Protein AF-A0A6A4Z2H5-F1 (afdb_monomer_lite)

Foldseek 3Di:
DLVVLLVVLVPDDLVCLVPPVVLVVLVVVLVCLLPDDDLQLVVLLSSLSNLLSCLSSCLVVVVCVVSSLVSLLVLLLRAHPPDAPVVVRDGDPSSVSSNVSSLVSLLSSCLVCLVSCLVCLVVLVVSLVVCPVRHDLVSNLSSLLSSQSNLLPPPDPVSSVVSLCVVLVVLVVLVVVCVVQVVDPVSVVVCVVVVVVSNVVSVVSSVSNVVSNVVNRDDDD

Secondary structure (DSSP, 8-state):
-HHHHHHHHHHS-GGGGG-HHHHHHHHHHHHHHHH-----HHHHHHHHHHHHHTHHHHTT-GGGHHHHHHHHHHHHT---TT--TTTTPPPPHHHHHHHHHHHHHHHHHHHH-HHHHGGGHHHHHHHHHHHGGGS-HHHHHHHHHHHHHHHTT-SSHHHHHHHHHHHHHHHHHHHHHHHHHHT-HHHHHHHHHTT-HHHHHHHHHHHHHHHHHHHH-----

pLDDT: mean 92.45, std 6.84, range [45.53, 98.38]

Structure (mmCIF, N/CA/C/O backbone):
data_AF-A0A6A4Z2H5-F1
#
_entry.id   AF-A0A6A4Z2H5-F1
#
loop_
_atom_site.group_PDB
_atom_site.id
_atom_site.type_symbol
_atom_site.label_atom_id
_atom_site.label_alt_id
_atom_site.label_comp_id
_atom_site.label_asym_id
_atom_site.label_entity_id
_atom_site.label_seq_id
_atom_site.pdbx_PDB_ins_code
_atom_site.Cartn_x
_atom_site.Cartn_y
_atom_site.Cartn_z
_atom_site.occupancy
_atom_site.B_iso_or_equiv
_atom_site.auth_seq_id
_atom_site.auth_comp_id
_atom_site.auth_asym_id
_atom_site.auth_atom_id
_atom_site.pdbx_PDB_model_num
ATOM 1 N N . MET A 1 1 ? -5.806 2.897 -22.624 1.00 63.47 1 MET A N 1
ATOM 2 C CA . MET A 1 1 ? -4.343 3.084 -22.492 1.00 63.47 1 MET A CA 1
ATOM 3 C C . MET A 1 1 ? -3.795 2.420 -21.236 1.00 63.47 1 MET A C 1
ATOM 5 O O . MET A 1 1 ? -3.115 1.424 -21.403 1.00 63.47 1 MET A O 1
ATOM 9 N N . ALA A 1 2 ? -4.133 2.853 -20.011 1.00 77.50 2 ALA A N 1
ATOM 10 C CA . ALA A 1 2 ? -3.616 2.214 -18.782 1.00 77.50 2 ALA A CA 1
ATOM 11 C C . ALA A 1 2 ? -3.876 0.692 -18.706 1.00 77.50 2 ALA A C 1
ATOM 13 O O . ALA A 1 2 ? -2.982 -0.066 -18.363 1.00 77.50 2 ALA A O 1
ATOM 14 N N . SER A 1 3 ? -5.065 0.235 -19.113 1.00 83.25 3 SER A N 1
ATOM 15 C CA . SER A 1 3 ? -5.413 -1.193 -19.188 1.00 83.25 3 SER A CA 1
ATOM 16 C C . SER A 1 3 ? -4.587 -1.987 -20.205 1.00 83.25 3 SER A C 1
ATOM 18 O O . SER A 1 3 ? -4.256 -3.141 -19.959 1.00 83.25 3 SER A O 1
ATOM 20 N N . LEU A 1 4 ? -4.241 -1.372 -21.341 1.00 87.50 4 LEU A N 1
ATOM 21 C CA . LEU A 1 4 ? -3.402 -2.000 -22.359 1.00 87.50 4 LEU A CA 1
ATOM 22 C C . LEU A 1 4 ? -1.964 -2.135 -21.855 1.00 87.50 4 LEU A C 1
ATOM 24 O O . LEU A 1 4 ? -1.385 -3.204 -21.980 1.00 87.50 4 LEU A O 1
ATOM 28 N N . VAL A 1 5 ? -1.416 -1.076 -21.248 1.00 86.62 5 VAL A N 1
ATOM 29 C CA . VAL A 1 5 ? -0.079 -1.112 -20.632 1.00 86.62 5 VAL A CA 1
ATOM 30 C C . VAL A 1 5 ? -0.026 -2.182 -19.546 1.00 86.62 5 VAL A C 1
ATOM 32 O O . VAL A 1 5 ? 0.888 -2.997 -19.553 1.00 86.62 5 VAL A O 1
ATOM 35 N N . ASP A 1 6 ? -1.038 -2.238 -18.677 1.00 86.75 6 ASP A N 1
ATOM 36 C CA . ASP A 1 6 ? -1.124 -3.253 -17.627 1.00 86.75 6 ASP A CA 1
ATOM 37 C C . ASP A 1 6 ? -1.125 -4.675 -18.193 1.00 86.75 6 ASP A C 1
ATOM 39 O O . ASP A 1 6 ? -0.345 -5.518 -17.755 1.00 86.75 6 ASP A O 1
ATOM 43 N N . CYS A 1 7 ? -1.944 -4.921 -19.218 1.00 88.44 7 CYS A N 1
ATOM 44 C CA . CYS A 1 7 ? -2.009 -6.212 -19.893 1.00 88.44 7 CYS A CA 1
ATOM 45 C C . CYS A 1 7 ? -0.672 -6.584 -20.542 1.00 88.44 7 CYS A C 1
ATOM 47 O O . CYS A 1 7 ? -0.177 -7.689 -20.322 1.00 88.44 7 CYS A O 1
ATOM 49 N N . LEU A 1 8 ? -0.067 -5.664 -21.296 1.00 88.81 8 LEU A N 1
ATOM 50 C CA . LEU A 1 8 ? 1.195 -5.910 -21.985 1.00 88.81 8 LEU A CA 1
ATOM 51 C C . LEU A 1 8 ? 2.310 -6.204 -20.985 1.00 88.81 8 LEU A C 1
ATOM 53 O O . LEU A 1 8 ? 2.914 -7.267 -21.065 1.00 88.81 8 LEU A O 1
ATOM 57 N N . VAL A 1 9 ? 2.541 -5.312 -20.017 1.00 89.00 9 VAL A N 1
ATOM 58 C CA . VAL A 1 9 ? 3.659 -5.425 -19.070 1.00 89.00 9 VAL A CA 1
ATOM 59 C C . VAL A 1 9 ? 3.520 -6.669 -18.196 1.00 89.00 9 VAL A C 1
ATOM 61 O O . VAL A 1 9 ? 4.492 -7.400 -18.027 1.00 89.00 9 VAL A O 1
ATOM 64 N N . LYS A 1 10 ? 2.322 -6.974 -17.685 1.00 85.56 10 LYS A N 1
ATOM 65 C CA . LYS A 1 10 ? 2.120 -8.172 -16.853 1.00 85.56 10 LYS A CA 1
ATOM 66 C C . LYS A 1 10 ? 2.264 -9.478 -17.629 1.00 85.56 10 LYS A C 1
ATOM 68 O O . LYS A 1 10 ? 2.626 -10.485 -17.024 1.00 85.56 10 LYS A O 1
ATOM 73 N N . SER A 1 11 ? 2.001 -9.459 -18.935 1.00 89.00 11 SER A N 1
ATOM 74 C CA . SER A 1 11 ? 2.134 -10.635 -19.803 1.00 89.00 11 SER A CA 1
ATOM 75 C C . SER A 1 11 ? 3.571 -10.884 -20.265 1.00 89.00 11 SER A C 1
ATOM 77 O O . SER A 1 11 ? 3.836 -11.930 -20.855 1.00 89.00 11 SER A O 1
ATOM 79 N N . LEU A 1 12 ? 4.505 -9.956 -20.017 1.00 89.94 12 LEU A N 1
ATOM 80 C CA . LEU A 1 12 ? 5.901 -10.142 -20.400 1.00 89.94 12 LEU A CA 1
ATOM 81 C C . LEU A 1 12 ? 6.548 -11.272 -19.576 1.00 89.94 12 LEU A C 1
ATOM 83 O O . LEU A 1 12 ? 6.505 -11.235 -18.339 1.00 89.94 12 LEU A O 1
ATOM 87 N N . PRO A 1 13 ? 7.187 -12.257 -20.235 1.00 90.31 13 PRO A N 1
ATOM 88 C CA . PRO A 1 13 ? 8.004 -13.254 -19.555 1.00 90.31 13 PRO A CA 1
ATOM 89 C C . PRO A 1 13 ? 9.213 -12.618 -18.858 1.00 90.31 13 PRO A C 1
ATOM 91 O O . PRO A 1 13 ? 9.789 -11.654 -19.362 1.00 90.31 13 PRO A O 1
ATOM 94 N N . GLU A 1 14 ? 9.661 -13.211 -17.747 1.00 88.38 14 GLU A N 1
ATOM 95 C CA . GLU A 1 14 ? 10.791 -12.690 -16.955 1.00 88.38 14 GLU A CA 1
ATOM 96 C C . GLU A 1 14 ? 12.072 -12.509 -17.782 1.00 88.38 14 GLU A C 1
ATOM 98 O O . GLU A 1 14 ? 12.761 -11.505 -17.633 1.00 88.38 14 GLU A O 1
ATOM 103 N N . VAL A 1 15 ? 12.350 -13.419 -18.723 1.00 90.00 15 VAL A N 1
ATOM 104 C CA . VAL A 1 1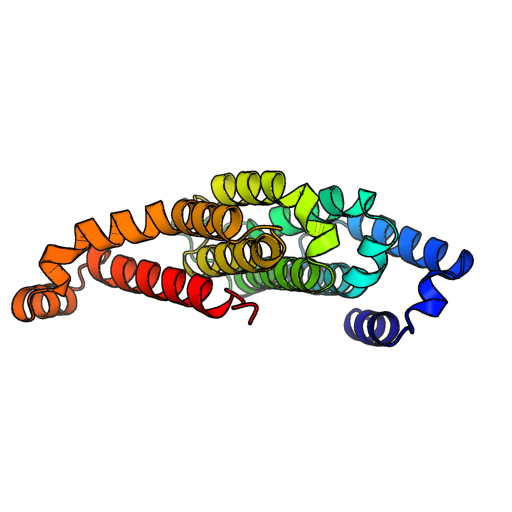5 ? 13.538 -13.346 -19.593 1.00 90.00 15 VAL A CA 1
ATOM 105 C C . VAL A 1 15 ? 13.585 -12.068 -20.435 1.00 90.00 15 VAL A C 1
ATOM 107 O O . VAL A 1 15 ? 14.661 -11.568 -20.754 1.00 90.00 15 VAL A O 1
ATOM 110 N N . VAL A 1 16 ? 12.428 -11.496 -20.785 1.00 90.00 16 VAL A N 1
ATOM 111 C CA . VAL A 1 16 ? 12.380 -10.314 -21.653 1.00 90.00 16 VAL A CA 1
ATOM 112 C C . VAL A 1 16 ? 12.888 -9.080 -20.908 1.00 90.00 16 VAL A C 1
ATOM 114 O O . VAL A 1 16 ? 13.498 -8.212 -21.532 1.00 90.00 16 VAL A O 1
ATOM 117 N N . TYR A 1 17 ? 12.748 -9.033 -19.578 1.00 88.88 17 TYR A N 1
ATOM 118 C CA . TYR A 1 17 ? 13.284 -7.949 -18.752 1.00 88.88 17 TYR A CA 1
ATOM 119 C C . TYR A 1 17 ? 14.815 -7.875 -18.762 1.00 88.88 17 TYR A C 1
ATOM 121 O O . TYR A 1 17 ? 15.361 -6.839 -18.401 1.00 88.88 17 TYR A O 1
ATOM 129 N N . GLU A 1 18 ? 15.519 -8.902 -19.240 1.00 89.31 18 GLU A N 1
ATOM 130 C CA . GLU A 1 18 ? 16.971 -8.841 -19.439 1.00 89.31 18 GLU A CA 1
ATOM 131 C C . GLU A 1 18 ? 17.355 -8.103 -20.734 1.00 89.31 18 GLU A C 1
ATOM 133 O O . GLU A 1 18 ? 18.485 -7.628 -20.877 1.00 89.31 18 GLU A O 1
ATOM 138 N N . THR A 1 19 ? 16.407 -7.899 -21.655 1.00 94.56 19 THR A N 1
ATOM 139 C CA . THR A 1 19 ? 16.641 -7.197 -22.926 1.00 94.56 19 THR A CA 1
ATOM 140 C C . THR A 1 19 ? 16.946 -5.714 -22.671 1.00 94.56 19 THR A C 1
ATOM 142 O O . THR A 1 19 ? 16.069 -4.991 -22.186 1.00 94.56 19 THR A O 1
ATOM 145 N N . PRO A 1 20 ? 18.143 -5.202 -23.032 1.00 93.75 20 PRO A N 1
ATOM 146 C CA . PRO A 1 20 ? 18.524 -3.815 -22.747 1.00 93.75 20 PRO A CA 1
ATOM 147 C C . PRO A 1 20 ? 17.578 -2.785 -23.372 1.00 93.75 20 PRO A C 1
ATOM 149 O O . PRO A 1 20 ? 17.202 -1.814 -22.722 1.00 93.75 20 PRO A O 1
ATOM 152 N N . ALA A 1 21 ? 17.129 -3.032 -24.608 1.00 94.44 21 ALA A N 1
ATOM 153 C CA . ALA A 1 21 ? 16.193 -2.149 -25.295 1.00 94.44 21 ALA A CA 1
ATOM 154 C C . ALA A 1 21 ? 14.848 -2.057 -24.559 1.00 94.44 21 ALA A C 1
ATOM 156 O O . ALA A 1 21 ? 14.334 -0.957 -24.375 1.00 94.44 21 ALA A O 1
ATOM 157 N N . LEU A 1 22 ? 14.281 -3.179 -24.096 1.00 92.56 22 LEU A N 1
ATOM 158 C CA . LEU A 1 22 ? 13.031 -3.144 -23.332 1.00 92.56 22 LEU A CA 1
ATOM 159 C C . LEU A 1 22 ? 13.218 -2.378 -22.019 1.00 92.56 22 LEU A C 1
ATOM 161 O O . LEU A 1 22 ? 12.413 -1.500 -21.717 1.00 92.56 22 LEU A O 1
ATOM 165 N N . ARG A 1 23 ? 14.286 -2.675 -21.265 1.00 92.25 23 ARG A N 1
ATOM 166 C CA . ARG A 1 23 ? 14.588 -1.975 -20.006 1.00 92.25 23 ARG A CA 1
ATOM 167 C C . ARG A 1 23 ? 14.682 -0.472 -20.207 1.00 92.25 23 ARG A C 1
ATOM 169 O O . ARG A 1 23 ? 14.074 0.272 -19.449 1.00 92.25 23 ARG A O 1
ATOM 176 N N . HIS A 1 24 ? 15.362 -0.037 -21.264 1.00 93.62 24 HIS A N 1
ATOM 177 C CA . HIS A 1 24 ? 15.463 1.376 -21.600 1.00 93.62 24 HIS A CA 1
ATOM 178 C C . HIS A 1 24 ? 14.085 2.021 -21.832 1.00 93.62 24 HIS A C 1
ATOM 180 O O . HIS A 1 24 ? 13.778 3.041 -21.220 1.00 93.62 24 HIS A O 1
ATOM 186 N N . HIS A 1 25 ? 13.215 1.408 -22.643 1.00 93.94 25 HIS A N 1
ATOM 187 C CA . HIS A 1 25 ? 11.876 1.952 -22.908 1.00 93.94 25 HIS A CA 1
ATOM 188 C C . HIS A 1 25 ? 10.961 1.937 -21.675 1.00 93.94 25 HIS A C 1
ATOM 190 O O . HIS A 1 25 ? 10.193 2.880 -21.468 1.00 93.94 25 HIS A O 1
ATOM 196 N N . LEU A 1 26 ? 11.036 0.892 -20.844 1.00 94.25 26 LEU A N 1
ATOM 197 C CA . LEU A 1 26 ? 10.301 0.834 -19.578 1.00 94.25 26 LEU A CA 1
ATOM 198 C C . LEU A 1 26 ? 10.800 1.909 -18.607 1.00 94.25 26 LEU A C 1
ATOM 200 O O . LEU A 1 26 ? 9.978 2.611 -18.025 1.00 94.25 26 LEU A O 1
ATOM 204 N N . GLY A 1 27 ? 12.116 2.104 -18.510 1.00 94.44 27 GLY A N 1
ATOM 205 C CA . GLY A 1 27 ? 12.727 3.182 -17.734 1.00 94.44 27 GLY A CA 1
ATOM 206 C C . GLY A 1 27 ? 12.233 4.557 -18.174 1.00 94.44 27 GLY A C 1
ATOM 207 O O . GLY A 1 27 ? 11.684 5.294 -17.362 1.00 94.44 27 GLY A O 1
ATOM 208 N N . LEU A 1 28 ? 12.303 4.864 -19.474 1.00 95.75 28 LEU A N 1
ATOM 209 C CA . LEU A 1 28 ? 11.755 6.111 -20.024 1.00 95.75 28 LEU A CA 1
ATOM 210 C C . LEU A 1 28 ? 10.261 6.277 -19.718 1.00 95.75 28 LEU A C 1
ATOM 212 O O . LEU A 1 28 ? 9.813 7.374 -19.394 1.00 95.75 28 LEU A O 1
ATOM 216 N N . SER A 1 29 ? 9.486 5.193 -19.787 1.00 94.88 29 SER A N 1
ATOM 217 C CA . SER A 1 29 ? 8.057 5.226 -19.457 1.00 94.88 29 SER A CA 1
ATOM 218 C C . SER A 1 29 ? 7.824 5.579 -17.986 1.00 94.88 29 SER A C 1
ATOM 220 O O . SER A 1 29 ? 6.938 6.378 -17.689 1.00 94.88 29 SER A O 1
ATOM 222 N N . VAL A 1 30 ? 8.622 5.025 -17.066 1.00 96.50 30 VAL A N 1
ATOM 223 C CA . VAL A 1 30 ? 8.567 5.378 -15.640 1.00 96.50 30 VAL A CA 1
ATOM 224 C C . VAL A 1 30 ? 8.945 6.841 -15.433 1.00 96.50 30 VAL A C 1
ATOM 226 O O . VAL A 1 30 ? 8.217 7.543 -14.739 1.00 96.50 30 VAL A O 1
ATOM 229 N N . GLU A 1 31 ? 10.016 7.324 -16.064 1.00 96.75 31 GLU A N 1
ATOM 230 C CA . GLU A 1 31 ? 10.431 8.729 -15.956 1.00 96.75 31 GLU A CA 1
ATOM 231 C C . GLU A 1 31 ? 9.337 9.688 -16.435 1.00 96.75 31 GLU A C 1
ATOM 233 O O . GLU A 1 31 ? 8.993 10.641 -15.736 1.00 96.75 31 GLU A O 1
ATOM 238 N N . LEU A 1 32 ? 8.721 9.396 -17.583 1.00 96.50 32 LEU A N 1
ATOM 239 C CA . LEU A 1 32 ? 7.602 10.179 -18.106 1.00 96.50 32 LEU A CA 1
ATOM 240 C C . LEU A 1 32 ? 6.391 10.148 -17.170 1.00 96.50 32 LEU A C 1
ATOM 242 O O . LEU A 1 32 ? 5.737 11.173 -16.987 1.00 96.50 32 LEU A O 1
ATOM 246 N N . LEU A 1 33 ? 6.089 8.996 -16.562 1.00 96.44 33 LEU A N 1
ATOM 247 C CA . LEU A 1 33 ? 5.021 8.899 -15.570 1.00 96.44 33 LEU A CA 1
ATOM 248 C C . LEU A 1 33 ? 5.352 9.740 -14.333 1.00 96.44 33 LEU A C 1
ATOM 250 O O . LEU A 1 33 ? 4.508 10.519 -13.903 1.00 96.44 33 LEU A O 1
ATOM 254 N N . LEU A 1 34 ? 6.557 9.625 -13.776 1.00 97.00 34 LEU A N 1
ATOM 255 C CA . LEU A 1 34 ? 6.966 10.376 -12.586 1.00 97.00 34 LEU A CA 1
ATOM 256 C C . LEU A 1 34 ? 6.987 11.893 -12.831 1.00 97.00 34 LEU A C 1
ATOM 258 O O . LEU A 1 34 ? 6.621 12.650 -11.935 1.00 97.00 34 LEU A O 1
ATOM 262 N N . ALA A 1 35 ? 7.343 12.330 -14.042 1.00 96.50 35 ALA A N 1
ATOM 263 C CA . ALA A 1 35 ? 7.313 13.734 -14.457 1.00 96.50 35 ALA A CA 1
ATOM 264 C C . ALA A 1 35 ? 5.906 14.245 -14.832 1.00 96.50 35 ALA A C 1
ATOM 266 O O . ALA A 1 35 ? 5.705 15.445 -15.030 1.00 96.50 35 ALA A O 1
ATOM 267 N N . TYR A 1 36 ? 4.915 13.359 -14.967 1.00 95.19 36 TYR A N 1
ATOM 268 C CA . TYR A 1 36 ? 3.567 13.744 -15.364 1.00 95.19 36 TYR A CA 1
ATOM 269 C C . TYR A 1 36 ? 2.805 14.390 -14.200 1.00 95.19 36 TYR A C 1
ATOM 271 O O . TYR A 1 36 ? 2.562 13.772 -13.160 1.00 95.19 36 TYR A O 1
ATOM 279 N N . HIS A 1 37 ? 2.340 15.624 -14.396 1.00 93.94 37 HIS A N 1
ATOM 280 C CA . HIS A 1 37 ? 1.545 16.360 -13.415 1.00 93.94 37 HIS A CA 1
ATOM 281 C C . HIS A 1 37 ? 0.161 16.699 -13.968 1.00 93.94 37 HIS A C 1
ATOM 283 O O . HIS A 1 37 ? 0.017 17.234 -15.063 1.00 93.94 37 HIS A O 1
ATOM 289 N N . THR A 1 38 ? -0.870 16.408 -13.181 1.00 95.75 38 THR A N 1
ATOM 290 C CA . THR A 1 38 ? -2.254 16.794 -13.461 1.00 95.75 38 THR A CA 1
ATOM 291 C C . THR A 1 38 ? -3.012 16.947 -12.149 1.00 95.75 38 THR A C 1
ATOM 293 O O . THR A 1 38 ? -2.620 16.375 -11.131 1.00 95.75 38 THR A O 1
ATOM 296 N N . ARG A 1 39 ? -4.092 17.726 -12.175 1.00 94.62 39 ARG A N 1
ATOM 297 C CA . ARG A 1 39 ? -5.057 17.830 -11.070 1.00 94.62 39 ARG A CA 1
ATOM 298 C C . ARG A 1 39 ? -6.355 17.075 -11.355 1.00 94.62 39 ARG A C 1
ATOM 300 O O . ARG A 1 39 ? -7.225 17.035 -10.497 1.00 94.62 39 ARG A O 1
ATOM 307 N N . ASP A 1 40 ? -6.489 16.493 -12.547 1.00 96.75 40 ASP A N 1
ATOM 308 C CA . ASP A 1 40 ? -7.664 15.710 -12.918 1.00 96.75 40 ASP A CA 1
ATOM 309 C C . ASP A 1 40 ? -7.664 14.371 -12.148 1.00 96.75 40 ASP A C 1
ATOM 311 O O . ASP A 1 40 ? -6.748 13.558 -12.338 1.00 96.75 40 ASP A O 1
ATOM 315 N N . PRO A 1 41 ? -8.677 14.104 -11.302 1.00 96.94 41 PRO A N 1
ATOM 316 C CA . PRO A 1 41 ? -8.711 12.905 -10.469 1.00 96.94 41 PRO A CA 1
ATOM 317 C C . PRO A 1 41 ? -8.805 11.608 -11.287 1.00 96.94 41 PRO A C 1
ATOM 319 O O . PRO A 1 41 ? -8.245 10.584 -10.898 1.00 96.94 41 PRO A O 1
ATOM 322 N N . TRP A 1 42 ? -9.448 11.614 -12.455 1.00 96.00 42 TRP A N 1
ATOM 323 C CA . TRP A 1 42 ? -9.548 10.425 -13.305 1.00 96.00 42 TRP A CA 1
ATOM 324 C C . TRP A 1 42 ? -8.213 10.081 -13.954 1.00 96.00 42 TRP A C 1
ATOM 326 O O . TRP A 1 42 ? -7.863 8.901 -14.090 1.00 96.00 42 TRP A O 1
ATOM 336 N N . LEU A 1 43 ? -7.451 11.101 -14.342 1.00 97.00 43 LEU A N 1
ATOM 337 C CA . LEU A 1 43 ? -6.100 10.912 -14.860 1.00 97.00 43 LEU A CA 1
ATOM 338 C C . LEU A 1 43 ? -5.141 10.472 -13.751 1.00 97.00 43 LEU A C 1
ATOM 340 O O . LEU A 1 43 ? -4.349 9.563 -13.991 1.00 97.00 43 LEU A O 1
ATOM 344 N N . LEU A 1 44 ? -5.266 11.009 -12.532 1.00 97.88 44 LEU A N 1
ATOM 345 C CA . LEU A 1 44 ? -4.498 10.545 -11.370 1.00 97.88 44 LEU A CA 1
ATOM 346 C C . LEU A 1 44 ? -4.817 9.090 -11.003 1.00 97.88 44 LEU A C 1
ATOM 348 O O . LEU A 1 44 ? -3.907 8.295 -10.773 1.00 97.88 44 LEU A O 1
ATOM 352 N N . PHE A 1 45 ? -6.089 8.694 -11.044 1.00 97.56 45 PHE A N 1
ATOM 353 C CA . PHE A 1 45 ? -6.487 7.303 -10.832 1.00 97.56 45 PHE A CA 1
ATOM 354 C C . PHE A 1 45 ? -5.819 6.359 -11.847 1.00 97.56 45 PHE A C 1
ATOM 356 O O . PHE A 1 45 ? -5.294 5.303 -11.483 1.00 97.56 45 PHE A O 1
ATOM 363 N N . ARG A 1 46 ? -5.810 6.739 -13.133 1.00 96.56 46 ARG A N 1
ATOM 364 C CA . ARG A 1 46 ? -5.135 5.976 -14.199 1.00 96.56 46 ARG A CA 1
ATOM 365 C C . ARG A 1 46 ? -3.617 5.993 -14.045 1.00 96.56 46 ARG A C 1
ATOM 367 O O . ARG A 1 46 ? -2.974 4.990 -14.331 1.00 96.56 46 ARG A O 1
ATOM 374 N N . HIS A 1 47 ? -3.056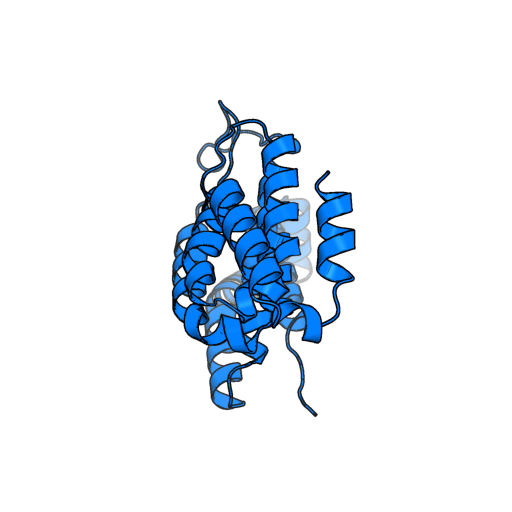 7.100 -13.581 1.00 96.75 47 HIS A N 1
ATOM 375 C CA . HIS A 1 47 ? -1.631 7.239 -13.315 1.00 96.75 47 HIS A CA 1
ATOM 376 C C . HIS A 1 47 ? -1.164 6.248 -12.235 1.00 96.75 47 HIS A C 1
ATOM 378 O O . HIS A 1 47 ? -0.191 5.531 -12.463 1.00 96.75 47 HIS A O 1
ATOM 384 N N . CYS A 1 48 ? -1.910 6.098 -11.134 1.00 97.81 48 CYS A N 1
ATOM 385 C CA . CYS A 1 48 ? -1.646 5.070 -10.119 1.00 97.81 48 CYS A CA 1
ATOM 386 C C . CYS A 1 48 ? -1.648 3.647 -10.707 1.00 97.81 48 CYS A C 1
ATOM 388 O O . CYS A 1 48 ? -0.758 2.852 -10.410 1.00 97.81 48 CYS A O 1
ATOM 390 N N . LEU A 1 49 ? -2.613 3.334 -11.586 1.00 96.69 49 LEU A N 1
ATOM 391 C CA . LEU A 1 49 ? -2.658 2.041 -12.282 1.00 96.69 49 LEU A CA 1
ATOM 392 C C . LEU A 1 49 ? -1.399 1.807 -13.125 1.00 96.69 49 LEU A C 1
ATOM 394 O O . LEU A 1 49 ? -0.792 0.743 -13.017 1.00 96.69 49 LEU A O 1
ATOM 398 N N . CYS A 1 50 ? -0.980 2.799 -13.913 1.00 96.31 50 CYS A N 1
ATOM 399 C CA . CYS A 1 50 ? 0.230 2.699 -14.728 1.00 96.31 50 CYS A CA 1
ATOM 400 C C . CYS A 1 50 ? 1.479 2.454 -13.870 1.00 96.31 50 CYS A C 1
ATOM 402 O O . CYS A 1 50 ? 2.250 1.550 -14.184 1.00 96.31 50 CYS A O 1
ATOM 404 N N . LEU A 1 51 ? 1.653 3.188 -12.764 1.00 97.00 51 LEU A N 1
ATOM 405 C CA . LEU A 1 51 ? 2.764 2.952 -11.835 1.00 97.00 51 LEU A CA 1
ATOM 406 C C . LEU A 1 51 ? 2.719 1.526 -11.267 1.00 97.00 51 LEU A C 1
ATOM 408 O O . LEU A 1 51 ? 3.708 0.803 -11.316 1.00 97.00 51 LEU A O 1
ATOM 412 N N . SER A 1 52 ? 1.551 1.060 -10.818 1.00 96.81 52 SER A N 1
ATOM 413 C CA . SER A 1 52 ? 1.422 -0.305 -10.286 1.00 96.81 52 SER A CA 1
ATOM 414 C C . SER A 1 52 ? 1.756 -1.398 -11.307 1.00 96.81 52 SER A C 1
ATOM 416 O O . SER A 1 52 ? 2.289 -2.442 -10.935 1.00 96.81 52 SER A O 1
ATOM 418 N N . SER A 1 53 ? 1.477 -1.160 -12.594 1.00 95.81 53 SER A N 1
ATOM 419 C CA . SER A 1 53 ? 1.700 -2.146 -13.657 1.00 95.81 53 SER A CA 1
ATOM 420 C C . SER A 1 53 ? 3.178 -2.430 -13.929 1.00 95.81 53 SER A C 1
ATOM 422 O O . SER A 1 53 ? 3.521 -3.499 -14.425 1.00 95.81 53 SER A O 1
ATOM 424 N N . LEU A 1 54 ? 4.057 -1.494 -13.563 1.00 95.56 54 LEU A N 1
ATOM 425 C CA . LEU A 1 54 ? 5.500 -1.555 -13.792 1.00 95.56 54 LEU A CA 1
ATOM 426 C C . LEU A 1 54 ? 6.260 -2.175 -12.607 1.00 95.56 54 LEU A C 1
ATOM 428 O O . LEU A 1 54 ? 7.486 -2.147 -12.588 1.00 95.56 54 LEU A O 1
ATOM 432 N N . SER A 1 55 ? 5.562 -2.786 -11.644 1.00 94.94 55 SER A N 1
ATOM 433 C CA . SER A 1 55 ? 6.158 -3.353 -10.425 1.00 94.94 55 SER A CA 1
ATOM 434 C C . SER A 1 55 ? 7.306 -4.334 -10.684 1.00 94.94 55 SER A C 1
ATOM 436 O O . SER A 1 55 ? 8.353 -4.240 -10.047 1.00 94.94 55 SER A O 1
ATOM 438 N N . LYS A 1 56 ? 7.161 -5.217 -11.679 1.00 93.31 56 LYS A N 1
ATOM 439 C CA . LYS A 1 56 ? 8.224 -6.145 -12.100 1.00 93.31 56 LYS A CA 1
ATOM 440 C C . LYS A 1 56 ? 9.482 -5.433 -12.596 1.00 93.31 56 LYS A C 1
ATOM 442 O O . LYS A 1 56 ? 10.590 -5.916 -12.389 1.00 93.31 56 LYS A O 1
ATOM 447 N N . TYR A 1 57 ? 9.323 -4.282 -13.249 1.00 94.69 57 TYR A N 1
ATOM 448 C CA . TYR A 1 57 ? 10.458 -3.492 -13.718 1.00 94.69 57 TYR A CA 1
ATOM 449 C C . TYR A 1 57 ? 11.213 -2.852 -12.546 1.00 94.69 57 TYR A C 1
ATOM 451 O O . TYR A 1 57 ? 12.439 -2.857 -12.552 1.00 94.69 57 TYR A O 1
ATOM 459 N N . TYR A 1 58 ? 10.515 -2.398 -11.500 1.00 95.88 58 TYR A N 1
ATOM 460 C CA . TYR A 1 58 ? 11.157 -1.841 -10.299 1.00 95.88 58 TYR A CA 1
ATOM 461 C C . TYR A 1 58 ? 12.069 -2.847 -9.588 1.00 95.88 58 TYR A C 1
ATOM 463 O O . TYR A 1 58 ? 13.050 -2.463 -8.967 1.00 95.88 58 TYR A O 1
ATOM 471 N N . MET A 1 59 ? 11.809 -4.150 -9.719 1.00 94.19 59 MET A N 1
ATOM 472 C CA . MET A 1 59 ? 12.714 -5.186 -9.206 1.00 94.19 59 MET A CA 1
ATOM 473 C C . MET A 1 59 ? 14.055 -5.222 -9.957 1.00 94.19 59 MET A C 1
ATOM 475 O O . MET A 1 59 ? 15.062 -5.633 -9.389 1.00 94.19 59 MET A O 1
ATOM 479 N N . ARG A 1 60 ? 14.082 -4.785 -11.223 1.00 93.38 60 ARG A N 1
ATOM 480 C CA . ARG A 1 60 ? 15.293 -4.707 -12.060 1.00 93.38 60 ARG A CA 1
ATOM 481 C C . ARG A 1 60 ? 16.055 -3.401 -11.870 1.00 93.38 60 ARG A C 1
ATOM 483 O O . ARG A 1 60 ? 17.255 -3.367 -12.120 1.00 93.38 60 ARG A O 1
ATOM 490 N N . ASP A 1 61 ? 15.366 -2.359 -11.420 1.00 93.88 61 ASP A N 1
ATOM 491 C CA . ASP A 1 61 ? 15.956 -1.080 -11.037 1.00 93.88 61 ASP A CA 1
ATOM 492 C C . ASP A 1 61 ? 15.378 -0.599 -9.691 1.00 93.88 61 ASP A C 1
ATOM 494 O O . ASP A 1 61 ? 14.470 0.242 -9.653 1.00 93.88 61 ASP A O 1
ATOM 498 N N . PRO A 1 62 ? 15.890 -1.133 -8.562 1.00 93.94 62 PRO A N 1
ATOM 499 C CA . PRO A 1 62 ? 15.379 -0.805 -7.231 1.00 93.94 62 PRO A CA 1
ATOM 500 C C . PRO A 1 62 ? 15.528 0.674 -6.859 1.00 93.94 62 PRO A C 1
ATOM 502 O O . PRO A 1 62 ? 14.818 1.166 -5.982 1.00 93.94 62 PRO A O 1
ATOM 505 N N . THR A 1 63 ? 16.403 1.420 -7.543 1.00 94.38 63 THR A N 1
ATOM 506 C CA . THR A 1 63 ? 16.614 2.854 -7.281 1.00 94.38 63 THR A CA 1
ATOM 507 C C . THR A 1 63 ? 15.350 3.690 -7.518 1.00 94.38 63 THR A C 1
ATOM 509 O O . THR A 1 63 ? 15.227 4.795 -6.986 1.00 94.38 63 THR A O 1
ATOM 512 N N . LEU A 1 64 ? 14.374 3.143 -8.250 1.00 96.06 64 LEU A N 1
ATOM 513 C CA . LEU A 1 64 ? 13.093 3.779 -8.537 1.00 96.06 64 LEU A CA 1
ATOM 514 C C . LEU A 1 64 ? 12.092 3.711 -7.378 1.00 96.06 64 LEU A C 1
ATOM 516 O O . LEU A 1 64 ? 11.209 4.571 -7.317 1.00 96.06 64 LEU A O 1
ATOM 520 N N . TYR A 1 65 ? 12.210 2.747 -6.453 1.00 97.12 65 TYR A N 1
ATOM 521 C CA . TYR A 1 65 ? 11.223 2.560 -5.378 1.00 97.12 65 TYR A CA 1
ATOM 522 C C . TYR A 1 65 ? 10.954 3.837 -4.571 1.00 97.12 65 TYR A C 1
ATOM 524 O O . TYR A 1 65 ? 9.784 4.206 -4.472 1.00 97.12 65 TYR A O 1
ATOM 532 N N . PRO A 1 66 ? 11.965 4.576 -4.066 1.00 97.38 66 PRO A N 1
ATOM 533 C CA . PRO A 1 66 ? 11.718 5.806 -3.315 1.00 97.38 66 PRO A CA 1
ATOM 534 C C . PRO A 1 66 ? 10.898 6.839 -4.095 1.00 97.38 66 PRO A C 1
ATOM 536 O O . PRO A 1 66 ? 9.962 7.412 -3.550 1.00 97.38 66 PRO A O 1
ATOM 539 N N . ARG A 1 67 ? 11.200 7.041 -5.384 1.00 97.62 67 ARG A N 1
ATOM 540 C CA . ARG A 1 67 ? 10.509 8.033 -6.229 1.00 97.62 67 ARG A CA 1
ATOM 541 C C . ARG A 1 67 ? 9.072 7.618 -6.535 1.00 97.62 67 ARG A C 1
ATOM 543 O O . ARG A 1 67 ? 8.172 8.454 -6.536 1.00 97.62 67 ARG A O 1
ATOM 550 N N . VAL A 1 68 ? 8.846 6.329 -6.785 1.00 98.06 68 VAL A N 1
ATOM 551 C CA . VAL A 1 68 ? 7.503 5.780 -7.024 1.00 98.06 68 VAL A CA 1
ATOM 552 C C . VAL A 1 68 ? 6.666 5.818 -5.745 1.00 98.06 68 VAL A C 1
ATOM 554 O O . VAL A 1 68 ? 5.491 6.182 -5.798 1.00 98.06 68 VAL A O 1
ATOM 557 N N . PHE A 1 69 ? 7.257 5.478 -4.599 1.00 98.12 69 PHE A N 1
ATOM 558 C CA . PHE A 1 69 ? 6.587 5.543 -3.305 1.00 98.12 69 PHE A CA 1
ATOM 559 C C . PHE A 1 69 ? 6.233 6.972 -2.931 1.00 98.12 69 PHE A C 1
ATOM 561 O O . PHE A 1 69 ? 5.068 7.216 -2.642 1.00 98.12 69 PHE A O 1
ATOM 568 N N . ASP A 1 70 ? 7.172 7.914 -3.018 1.00 97.44 70 ASP A N 1
ATOM 569 C CA . ASP A 1 70 ? 6.914 9.337 -2.771 1.00 97.44 70 ASP A CA 1
ATOM 570 C C . ASP A 1 70 ? 5.753 9.847 -3.635 1.00 97.44 70 ASP A C 1
ATOM 572 O O . ASP A 1 70 ? 4.779 10.425 -3.142 1.00 97.44 70 ASP A O 1
ATOM 576 N N . ARG A 1 71 ? 5.774 9.498 -4.928 1.00 97.81 71 ARG A N 1
ATOM 577 C CA . ARG A 1 71 ? 4.694 9.846 -5.847 1.00 97.81 71 ARG A CA 1
ATOM 578 C C . ARG A 1 71 ? 3.340 9.280 -5.416 1.00 97.81 71 ARG A C 1
ATOM 580 O O . ARG A 1 71 ? 2.342 9.996 -5.479 1.00 97.81 71 ARG A O 1
ATOM 587 N N . LEU A 1 72 ? 3.277 8.011 -5.017 1.00 98.25 72 LEU A N 1
ATOM 588 C CA . LEU A 1 72 ? 2.028 7.373 -4.599 1.00 98.25 72 LEU A CA 1
ATOM 589 C C . LEU A 1 72 ? 1.555 7.877 -3.231 1.00 98.25 72 LEU A C 1
ATOM 591 O O . LEU A 1 72 ? 0.367 8.155 -3.099 1.00 98.25 72 LEU A O 1
ATOM 595 N N . PHE A 1 73 ? 2.448 8.064 -2.255 1.00 97.81 73 PHE A N 1
ATOM 596 C CA . PHE A 1 73 ? 2.127 8.649 -0.948 1.00 97.81 73 PHE A CA 1
ATOM 597 C C . PHE A 1 73 ? 1.552 10.060 -1.088 1.00 97.81 73 PHE A C 1
ATOM 599 O O . PHE A 1 73 ? 0.526 10.358 -0.476 1.00 97.81 73 PHE A O 1
ATOM 606 N N . GLY A 1 74 ? 2.108 10.886 -1.979 1.00 96.38 74 GLY A N 1
ATOM 607 C CA . GLY A 1 74 ? 1.547 12.203 -2.294 1.00 96.38 74 GLY A CA 1
ATOM 608 C C . GLY A 1 74 ? 0.109 12.152 -2.832 1.00 96.38 74 GLY A C 1
ATOM 609 O O . GLY A 1 74 ? -0.664 13.084 -2.625 1.00 96.38 74 GLY A O 1
ATOM 610 N N . LEU A 1 75 ? -0.294 11.052 -3.477 1.00 97.38 75 LEU A N 1
ATOM 611 C CA . LEU A 1 75 ? -1.667 10.853 -3.958 1.00 97.38 75 LEU A CA 1
ATOM 612 C C . LEU A 1 75 ? -2.607 10.281 -2.894 1.00 97.38 75 LEU A C 1
ATOM 614 O O . LEU A 1 75 ? -3.823 10.381 -3.051 1.00 97.38 75 LEU A O 1
ATOM 618 N N . ILE A 1 76 ? -2.078 9.726 -1.802 1.00 96.62 76 ILE A N 1
ATOM 619 C CA . ILE A 1 76 ? -2.896 9.295 -0.663 1.00 96.62 76 ILE A CA 1
ATOM 620 C C . ILE A 1 76 ? -3.487 10.498 0.059 1.00 96.62 76 ILE A C 1
ATOM 622 O O . ILE A 1 76 ? -4.563 10.370 0.617 1.00 96.62 76 ILE A O 1
ATOM 626 N N . VAL A 1 77 ? -2.845 11.666 -0.001 1.00 94.69 77 VAL A N 1
ATOM 627 C CA . VAL A 1 77 ? -3.373 12.920 0.561 1.00 94.69 77 VAL A CA 1
ATOM 628 C C . VAL A 1 77 ? -4.093 13.790 -0.472 1.00 94.69 77 VAL A C 1
ATOM 630 O O . VAL A 1 77 ? -4.393 14.950 -0.201 1.00 94.69 77 VAL A O 1
ATOM 633 N N . PHE A 1 78 ? -4.388 13.250 -1.659 1.00 95.44 78 PHE A N 1
ATOM 634 C CA . PHE A 1 78 ? -5.061 14.003 -2.714 1.00 95.44 78 PHE A CA 1
ATOM 635 C C . PHE A 1 78 ? -6.435 14.509 -2.257 1.00 95.44 78 PHE A C 1
ATOM 637 O O . PHE A 1 78 ? -7.226 13.754 -1.692 1.00 95.44 78 PHE A O 1
ATOM 644 N N . CYS A 1 79 ? -6.704 15.775 -2.567 1.00 93.44 79 CYS A N 1
ATOM 645 C CA . CYS A 1 79 ? -7.967 16.468 -2.356 1.00 93.44 79 CYS A CA 1
ATOM 646 C C . CYS A 1 79 ? -8.218 17.385 -3.559 1.00 93.44 79 CYS A C 1
ATOM 648 O O . CYS A 1 79 ? -7.296 18.041 -4.059 1.00 93.44 79 CYS A O 1
ATOM 650 N N . GLU A 1 80 ? -9.461 17.453 -4.018 1.00 93.19 80 GLU A N 1
ATOM 651 C CA . GLU A 1 80 ? -9.881 18.436 -5.012 1.00 93.19 80 GLU A CA 1
ATOM 652 C C . GLU A 1 80 ? -9.986 19.843 -4.385 1.00 93.19 80 GLU A C 1
ATOM 654 O O . GLU A 1 80 ? -10.076 19.985 -3.161 1.00 93.19 80 GLU A O 1
ATOM 659 N N . PRO A 1 81 ? -9.976 20.921 -5.196 1.00 89.75 81 PRO A N 1
ATOM 660 C CA . PRO A 1 81 ? -10.117 22.281 -4.682 1.00 89.75 81 PRO A CA 1
ATOM 661 C C . PRO A 1 81 ? -11.377 22.450 -3.821 1.00 89.75 81 PRO A C 1
ATOM 663 O O . PRO A 1 81 ? -12.491 22.194 -4.280 1.00 89.75 81 PRO A O 1
ATOM 666 N N . GLY A 1 82 ? -11.188 22.921 -2.585 1.00 85.81 82 GLY A N 1
ATOM 667 C CA . GLY A 1 82 ? -12.264 23.127 -1.610 1.00 85.81 82 GLY A CA 1
ATOM 668 C C . GLY A 1 82 ? -12.505 21.954 -0.654 1.00 85.81 82 GLY A C 1
ATOM 669 O O . GLY A 1 82 ? -13.367 22.065 0.212 1.00 85.81 82 GLY A O 1
ATOM 670 N N . GLU A 1 83 ? -11.754 20.857 -0.767 1.00 89.69 83 GLU A N 1
ATOM 671 C CA . GLU A 1 83 ? -11.839 19.723 0.158 1.00 89.69 83 GLU A CA 1
ATOM 672 C C . GLU A 1 83 ? -10.768 19.790 1.251 1.00 89.69 83 GLU A C 1
ATOM 674 O O . GLU A 1 83 ? -9.630 20.198 1.014 1.00 89.69 83 GLU A O 1
ATOM 679 N N . SER A 1 84 ? -11.118 19.339 2.457 1.00 81.31 84 SER A N 1
ATOM 680 C CA . SER A 1 84 ? -10.168 19.146 3.551 1.00 81.31 84 SER A CA 1
ATOM 681 C C . SER A 1 84 ? -10.690 18.129 4.559 1.00 81.31 84 SER A C 1
ATOM 683 O O . SER A 1 84 ? -11.787 18.284 5.100 1.00 81.31 84 SER A O 1
ATOM 685 N N . ILE A 1 85 ? -9.858 17.129 4.858 1.00 78.19 85 ILE A N 1
ATOM 686 C CA . ILE A 1 85 ? -10.110 16.147 5.920 1.00 78.19 85 ILE A CA 1
ATOM 687 C C . ILE A 1 85 ? -10.024 16.823 7.294 1.00 78.19 85 ILE A C 1
ATOM 689 O O . ILE A 1 85 ? -10.889 16.613 8.139 1.00 78.19 85 ILE A O 1
ATOM 693 N N . ALA A 1 86 ? -9.036 17.702 7.494 1.00 71.12 86 ALA A N 1
ATOM 694 C CA . ALA A 1 86 ? -8.816 18.397 8.763 1.00 71.12 86 ALA A CA 1
ATOM 695 C C . ALA A 1 86 ? -9.965 19.347 9.147 1.00 71.12 86 ALA A C 1
ATOM 697 O O . ALA A 1 86 ? -10.168 19.628 10.325 1.00 71.12 86 ALA A O 1
ATOM 698 N N . HIS A 1 87 ? -10.725 19.838 8.163 1.00 63.53 87 HIS A N 1
ATOM 699 C CA . HIS A 1 87 ? -11.855 20.747 8.380 1.00 63.53 87 HIS A CA 1
ATOM 700 C C . HIS A 1 87 ? -13.221 20.058 8.249 1.00 63.53 87 HIS A C 1
ATOM 702 O O . HIS A 1 87 ? -14.236 20.743 8.139 1.00 63.53 87 HIS A O 1
ATOM 708 N N . GLY A 1 88 ? -13.260 18.718 8.227 1.00 66.75 88 GLY A N 1
ATOM 709 C CA . GLY A 1 88 ? -14.506 17.943 8.173 1.00 66.75 88 GLY A CA 1
ATOM 710 C C . GLY A 1 88 ? -15.339 18.175 6.908 1.00 66.75 88 GLY A C 1
ATOM 711 O O . GLY A 1 88 ? -16.541 17.914 6.907 1.00 66.75 88 GLY A O 1
ATOM 712 N N . SER A 1 89 ? -14.730 18.696 5.838 1.00 74.06 89 SER A N 1
ATOM 713 C CA . SER A 1 89 ? -15.439 18.956 4.586 1.00 74.06 89 SER A CA 1
ATOM 714 C C . SER A 1 89 ? -15.721 17.638 3.860 1.00 74.06 89 SER A C 1
ATOM 716 O O . SER A 1 89 ? -14.847 16.767 3.825 1.00 74.06 89 SER A O 1
ATOM 718 N N . PRO A 1 90 ? -16.915 17.465 3.264 1.00 78.12 90 PRO A N 1
ATOM 719 C CA . PRO A 1 90 ? -17.259 16.230 2.575 1.00 78.12 90 PRO A CA 1
ATOM 720 C C . PRO A 1 90 ? -16.332 16.026 1.375 1.00 78.12 90 PRO A C 1
ATOM 722 O O . PRO A 1 90 ? -16.270 16.859 0.472 1.00 78.12 90 PRO A O 1
ATOM 725 N N . MET A 1 91 ? -15.613 14.905 1.375 1.00 89.25 91 MET A N 1
ATOM 726 C CA . MET A 1 91 ? -14.731 14.529 0.277 1.00 89.25 91 MET A CA 1
ATOM 727 C C . MET A 1 91 ? -15.544 13.909 -0.858 1.00 89.25 91 MET A C 1
ATOM 729 O O . MET A 1 91 ? -16.386 13.032 -0.644 1.00 89.25 91 MET A O 1
ATOM 733 N N . ARG A 1 92 ? -15.280 14.343 -2.088 1.00 92.38 92 ARG A N 1
ATOM 734 C CA . ARG A 1 92 ? -15.913 13.803 -3.283 1.00 92.38 92 ARG A CA 1
ATOM 735 C C . ARG A 1 92 ? -15.505 12.341 -3.480 1.00 92.38 92 ARG A C 1
ATOM 737 O O . ARG A 1 92 ? -14.384 11.930 -3.143 1.00 92.38 92 ARG A O 1
ATOM 744 N N . PRO A 1 93 ? -16.383 11.537 -4.104 1.00 92.88 93 PRO A N 1
ATOM 745 C CA . PRO A 1 93 ? -16.056 10.159 -4.453 1.00 92.88 93 PRO A CA 1
ATOM 746 C C . PRO A 1 93 ? -14.805 10.042 -5.334 1.00 92.88 93 PRO A C 1
ATOM 748 O O . PRO A 1 93 ? -14.048 9.086 -5.212 1.00 92.88 93 PRO A O 1
ATOM 751 N N . THR A 1 94 ? -14.560 11.018 -6.207 1.00 95.56 94 THR A N 1
ATOM 752 C CA . THR A 1 94 ? -13.393 11.090 -7.097 1.00 95.56 94 THR A CA 1
ATOM 753 C C . THR A 1 94 ? -12.076 11.186 -6.329 1.00 95.56 94 THR A C 1
ATOM 755 O O . THR A 1 94 ? -11.190 10.367 -6.579 1.00 95.56 94 THR A O 1
ATOM 758 N N . SER A 1 95 ? -11.967 12.078 -5.341 1.00 95.56 95 SER A N 1
ATOM 759 C CA . SER A 1 95 ? -10.797 12.160 -4.454 1.00 95.56 95 SER A CA 1
ATOM 760 C C . SER A 1 95 ? -10.591 10.870 -3.669 1.00 95.56 95 SER A C 1
ATOM 762 O O . SER A 1 95 ? -9.505 10.290 -3.698 1.00 95.56 95 SER A O 1
ATOM 764 N N . THR A 1 96 ? -11.663 10.339 -3.074 1.00 94.62 96 THR A N 1
A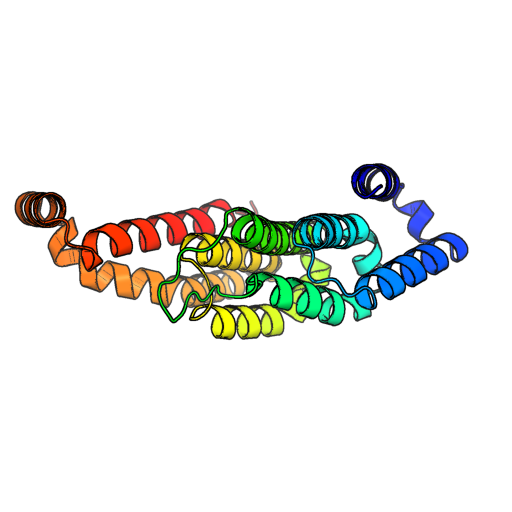TOM 765 C CA . THR A 1 96 ? -11.634 9.056 -2.349 1.00 94.62 96 THR A CA 1
ATOM 766 C C . THR A 1 96 ? -11.124 7.914 -3.235 1.00 94.62 96 THR A C 1
ATOM 768 O O . THR A 1 96 ? -10.300 7.098 -2.815 1.00 94.62 96 THR A O 1
ATOM 771 N N . ASN A 1 97 ? -11.562 7.868 -4.495 1.00 96.19 97 ASN A N 1
ATOM 772 C CA . ASN A 1 97 ? -11.143 6.851 -5.454 1.00 96.19 97 ASN A CA 1
ATOM 773 C C . ASN A 1 97 ? -9.655 6.954 -5.805 1.00 96.19 97 ASN A C 1
ATOM 775 O O . ASN A 1 97 ? -8.999 5.916 -5.915 1.00 96.19 97 ASN A O 1
ATOM 779 N N . VAL A 1 98 ? -9.114 8.166 -5.973 1.00 97.94 98 VAL A N 1
ATOM 780 C CA . VAL A 1 98 ? -7.678 8.381 -6.230 1.00 97.94 98 VAL A CA 1
ATOM 781 C C . VAL A 1 98 ? -6.847 7.889 -5.051 1.00 97.94 98 VAL A C 1
ATOM 783 O O . VAL A 1 98 ? -5.945 7.073 -5.249 1.00 97.94 98 VAL A O 1
ATOM 786 N N . ARG A 1 99 ? -7.196 8.313 -3.834 1.00 97.38 99 ARG A N 1
ATOM 787 C CA . ARG A 1 99 ? -6.473 7.968 -2.601 1.00 97.38 99 ARG A CA 1
ATOM 788 C C . ARG A 1 99 ? -6.473 6.460 -2.355 1.00 97.38 99 ARG A C 1
ATOM 790 O O . ARG A 1 99 ? -5.416 5.838 -2.220 1.00 97.38 99 ARG A O 1
ATOM 797 N N . ARG A 1 100 ? -7.649 5.824 -2.438 1.00 96.62 100 ARG A N 1
ATOM 798 C CA . ARG A 1 100 ? -7.790 4.362 -2.329 1.00 96.62 100 ARG A CA 1
ATOM 799 C C . ARG A 1 100 ? -7.018 3.628 -3.424 1.00 96.62 100 ARG A C 1
ATOM 801 O O . ARG A 1 100 ? -6.428 2.578 -3.167 1.00 96.62 100 ARG A O 1
ATOM 808 N N . ARG A 1 101 ? -7.014 4.150 -4.653 1.00 97.94 101 ARG A N 1
ATOM 809 C CA . ARG A 1 101 ? -6.248 3.561 -5.757 1.00 97.94 101 ARG A CA 1
ATOM 810 C C . ARG A 1 101 ? -4.742 3.696 -5.538 1.00 97.94 101 ARG A C 1
ATOM 812 O O . ARG A 1 101 ? -4.032 2.747 -5.869 1.00 97.94 101 ARG A O 1
ATOM 819 N N . ALA A 1 102 ? -4.253 4.805 -4.988 1.00 98.38 102 ALA A N 1
ATOM 820 C CA . ALA A 1 102 ? -2.843 4.974 -4.642 1.00 98.38 102 ALA A CA 1
ATOM 821 C C . ALA A 1 102 ? -2.401 3.927 -3.606 1.00 98.38 102 ALA A C 1
ATOM 823 O O . ALA A 1 102 ? -1.443 3.195 -3.854 1.00 98.38 102 ALA A O 1
ATOM 824 N N . LEU A 1 103 ? -3.180 3.744 -2.532 1.00 98.06 103 LEU A N 1
ATOM 825 C CA . LEU A 1 103 ? -2.960 2.687 -1.531 1.00 98.06 103 LEU A CA 1
ATOM 826 C C . LEU A 1 103 ? -2.969 1.283 -2.147 1.00 98.06 103 LEU A C 1
ATOM 828 O O . LEU A 1 103 ? -2.046 0.500 -1.940 1.00 98.06 103 LEU A O 1
ATOM 832 N N . ALA A 1 104 ? -3.974 0.966 -2.968 1.00 97.44 104 ALA A N 1
ATOM 833 C CA . ALA A 1 104 ? -4.041 -0.326 -3.651 1.00 97.44 104 ALA A CA 1
ATOM 834 C C . ALA A 1 104 ? -2.846 -0.556 -4.598 1.00 97.44 104 ALA A C 1
ATOM 836 O O . ALA A 1 104 ? -2.396 -1.692 -4.767 1.00 97.44 104 ALA A O 1
ATOM 837 N N . SER A 1 105 ? -2.328 0.511 -5.212 1.00 98.06 105 SER A N 1
ATOM 838 C CA . SER A 1 105 ? -1.154 0.464 -6.092 1.00 98.06 105 SER A CA 1
ATOM 839 C C . SER A 1 105 ? 0.120 0.193 -5.296 1.00 98.06 105 SER A C 1
ATOM 841 O O . SER A 1 105 ? 0.892 -0.674 -5.696 1.00 98.06 105 SER A O 1
ATOM 843 N N . LEU A 1 106 ? 0.295 0.843 -4.139 1.00 98.06 106 LEU A N 1
ATOM 844 C CA . LEU A 1 106 ? 1.394 0.556 -3.212 1.00 98.06 106 LEU A CA 1
ATOM 845 C C . LEU A 1 106 ? 1.373 -0.899 -2.740 1.00 98.06 106 LEU A C 1
ATOM 847 O O . LEU A 1 106 ? 2.386 -1.583 -2.860 1.00 98.06 106 LEU A O 1
ATOM 851 N N . ILE A 1 107 ? 0.217 -1.402 -2.289 1.00 97.00 107 ILE A N 1
ATOM 852 C CA . ILE A 1 107 ? 0.062 -2.810 -1.887 1.00 97.00 107 ILE A CA 1
ATOM 853 C C . ILE A 1 107 ? 0.433 -3.743 -3.046 1.00 97.00 107 ILE A C 1
ATOM 855 O O . ILE A 1 107 ? 1.149 -4.719 -2.842 1.00 97.00 107 ILE A O 1
ATOM 859 N N . SER A 1 108 ? -0.021 -3.438 -4.267 1.00 96.25 108 SER A N 1
ATOM 860 C CA . SER A 1 108 ? 0.274 -4.256 -5.453 1.00 96.25 108 SER A CA 1
ATOM 861 C C . SER A 1 108 ? 1.770 -4.291 -5.775 1.00 96.25 108 SER A C 1
ATOM 863 O O . SER A 1 108 ? 2.294 -5.351 -6.109 1.00 96.25 108 SER A O 1
ATOM 865 N N . ILE A 1 109 ? 2.466 -3.156 -5.651 1.00 97.31 109 ILE A N 1
ATOM 866 C CA . ILE A 1 109 ? 3.919 -3.070 -5.846 1.00 97.31 109 ILE A CA 1
ATOM 867 C C . ILE A 1 109 ? 4.651 -3.852 -4.748 1.00 97.31 109 ILE A C 1
ATOM 869 O O . ILE A 1 109 ? 5.504 -4.678 -5.063 1.00 97.31 109 ILE A O 1
ATOM 873 N N . CYS A 1 110 ? 4.274 -3.658 -3.480 1.00 97.00 110 CYS A N 1
ATOM 874 C CA . CYS A 1 110 ? 4.855 -4.372 -2.340 1.00 97.00 110 CYS A CA 1
ATOM 875 C C . CYS A 1 110 ? 4.680 -5.890 -2.465 1.00 97.00 110 CYS A C 1
ATOM 877 O O . CYS A 1 110 ? 5.606 -6.647 -2.198 1.00 97.00 110 CYS A O 1
ATOM 879 N N . HIS A 1 111 ? 3.512 -6.339 -2.923 1.00 94.50 111 HIS A N 1
ATOM 880 C CA . HIS A 1 111 ? 3.217 -7.756 -3.115 1.00 94.50 111 HIS A CA 1
ATOM 881 C C . HIS A 1 111 ? 3.960 -8.371 -4.312 1.00 94.50 111 HIS A C 1
ATOM 883 O O . HIS A 1 111 ? 4.220 -9.571 -4.318 1.00 94.50 111 HIS A O 1
ATOM 889 N N . ALA A 1 112 ? 4.283 -7.588 -5.346 1.00 94.12 112 ALA A N 1
ATOM 890 C CA . ALA A 1 112 ? 4.955 -8.106 -6.539 1.00 94.12 112 ALA A CA 1
ATOM 891 C C . ALA A 1 112 ? 6.398 -8.558 -6.262 1.00 94.12 112 ALA A C 1
ATOM 893 O O . ALA A 1 112 ? 6.869 -9.507 -6.884 1.00 94.12 112 ALA A O 1
ATOM 894 N N . GLY A 1 113 ? 7.084 -7.904 -5.322 1.00 92.56 113 GLY A N 1
ATOM 895 C CA . GLY A 1 113 ? 8.466 -8.220 -4.969 1.00 92.56 113 GLY A CA 1
ATOM 896 C C . GLY A 1 113 ? 8.794 -7.834 -3.529 1.00 92.56 113 GLY A C 1
ATOM 897 O O . GLY A 1 113 ? 9.626 -6.950 -3.334 1.00 92.56 113 GLY A O 1
ATOM 898 N N . PRO A 1 114 ? 8.194 -8.481 -2.513 1.00 93.81 114 PRO A N 1
ATOM 899 C CA . PRO A 1 114 ? 8.303 -8.034 -1.124 1.00 93.81 114 PRO A CA 1
ATOM 900 C C . PRO A 1 114 ? 9.749 -8.067 -0.603 1.00 93.81 114 PRO A C 1
ATOM 902 O O . PRO A 1 114 ? 10.169 -7.122 0.055 1.00 93.81 114 PRO A O 1
ATOM 905 N N . LEU A 1 115 ? 10.563 -9.047 -1.018 1.00 94.81 115 LEU A N 1
ATOM 906 C CA . LEU A 1 115 ? 12.009 -9.085 -0.739 1.00 94.81 115 LEU A CA 1
ATOM 907 C C . LEU A 1 115 ? 12.777 -7.876 -1.307 1.00 94.81 115 LEU A C 1
ATOM 909 O O . LEU A 1 115 ? 13.717 -7.399 -0.682 1.00 94.81 115 LEU A O 1
ATOM 913 N N . HIS A 1 116 ? 12.381 -7.369 -2.481 1.00 95.94 116 HIS A N 1
ATOM 914 C CA . HIS A 1 116 ? 13.021 -6.196 -3.095 1.00 95.94 116 HIS A CA 1
ATOM 915 C C . HIS A 1 116 ? 12.582 -4.894 -2.418 1.00 95.94 116 HIS A C 1
ATOM 917 O O . HIS A 1 116 ? 13.314 -3.909 -2.440 1.00 95.94 116 HIS A O 1
ATOM 923 N N . VAL A 1 117 ? 11.385 -4.889 -1.825 1.00 97.44 117 VAL A N 1
ATOM 924 C CA . VAL A 1 117 ? 10.824 -3.736 -1.113 1.00 97.44 117 VAL A CA 1
ATOM 925 C C . VAL A 1 117 ? 11.270 -3.694 0.351 1.00 97.44 117 VAL A C 1
ATOM 927 O O . VAL A 1 117 ? 11.343 -2.610 0.926 1.00 97.44 117 VAL A O 1
ATOM 930 N N . LEU A 1 118 ? 11.628 -4.836 0.944 1.00 97.19 118 LEU A N 1
ATOM 931 C CA . LEU A 1 118 ? 12.034 -4.959 2.346 1.00 97.19 118 LEU A CA 1
ATOM 932 C C . LEU A 1 118 ? 13.090 -3.928 2.802 1.00 97.19 118 LEU A C 1
ATOM 934 O O . LEU A 1 118 ? 12.888 -3.346 3.869 1.00 97.19 118 LEU A O 1
ATOM 938 N N . PRO A 1 119 ? 14.145 -3.599 2.025 1.00 97.50 119 PRO A N 1
ATOM 939 C CA . PRO A 1 119 ? 15.116 -2.570 2.417 1.00 97.50 119 PRO A CA 1
ATOM 940 C C . PRO A 1 119 ? 14.506 -1.176 2.640 1.00 97.50 119 PRO A C 1
ATOM 942 O O . PRO A 1 119 ? 15.085 -0.347 3.338 1.00 97.50 119 PRO A O 1
ATOM 945 N N . TYR A 1 120 ? 13.332 -0.910 2.064 1.00 97.62 120 TYR A N 1
ATOM 946 C CA . TYR A 1 120 ? 12.610 0.355 2.179 1.00 97.62 120 TYR A CA 1
ATOM 947 C C . TYR A 1 120 ? 11.543 0.337 3.282 1.00 97.62 120 TYR A C 1
ATOM 949 O O . TYR A 1 120 ? 10.894 1.360 3.501 1.00 97.62 120 TYR A O 1
ATOM 957 N N . LEU A 1 121 ? 11.368 -0.774 4.011 1.00 97.25 121 LEU A N 1
ATOM 958 C CA . LEU A 1 121 ? 10.386 -0.888 5.095 1.00 97.25 121 LEU A CA 1
ATOM 959 C C . LEU A 1 121 ? 10.493 0.249 6.135 1.00 97.25 121 LEU A C 1
ATOM 961 O O . LEU A 1 121 ? 9.451 0.818 6.460 1.00 97.25 121 LEU A O 1
ATOM 965 N N . PRO A 1 122 ? 11.689 0.677 6.599 1.00 96.69 122 PRO A N 1
ATOM 966 C CA . PRO A 1 122 ? 11.788 1.807 7.527 1.00 96.69 122 PRO A CA 1
ATOM 967 C C . PRO A 1 122 ? 11.205 3.107 6.958 1.00 96.69 122 PRO A C 1
ATOM 969 O O . PRO A 1 122 ? 10.466 3.807 7.647 1.00 96.69 122 PRO A O 1
ATOM 972 N N . MET A 1 123 ? 11.472 3.399 5.680 1.00 96.62 123 MET A N 1
ATOM 973 C CA . MET A 1 123 ? 10.915 4.568 4.990 1.00 96.62 123 MET A CA 1
ATOM 974 C C . MET A 1 123 ? 9.388 4.473 4.888 1.00 96.62 123 MET A C 1
ATOM 976 O O . MET A 1 123 ? 8.700 5.456 5.167 1.00 96.62 123 MET A O 1
ATOM 980 N N . LEU A 1 124 ? 8.855 3.296 4.534 1.00 97.38 124 LEU A N 1
ATOM 981 C CA . LEU A 1 124 ? 7.409 3.060 4.478 1.00 97.38 124 LEU A CA 1
ATOM 982 C C . LEU A 1 124 ? 6.756 3.305 5.844 1.00 97.38 124 LEU A C 1
ATOM 984 O O . LEU A 1 124 ? 5.735 3.987 5.912 1.00 97.38 124 LEU A O 1
ATOM 988 N N . CYS A 1 125 ? 7.361 2.817 6.930 1.00 96.56 125 CYS A N 1
ATOM 989 C CA . CYS A 1 125 ? 6.881 3.063 8.289 1.00 96.56 125 CYS A CA 1
ATOM 990 C C . CYS A 1 125 ? 6.859 4.558 8.625 1.00 96.56 125 CYS A C 1
ATOM 992 O O . CYS A 1 125 ? 5.844 5.056 9.108 1.00 96.56 125 CYS A O 1
ATOM 994 N N . THR A 1 126 ? 7.939 5.291 8.336 1.00 96.00 126 THR A N 1
ATOM 995 C CA . THR A 1 126 ? 8.002 6.741 8.576 1.00 96.00 126 THR A CA 1
ATOM 996 C C . THR A 1 126 ? 6.905 7.492 7.821 1.00 96.00 126 THR A C 1
ATOM 998 O O . THR A 1 126 ? 6.229 8.336 8.409 1.00 96.00 126 THR A O 1
ATOM 1001 N N . GLN A 1 127 ? 6.689 7.164 6.544 1.00 95.75 127 GLN A N 1
ATOM 1002 C CA . GLN A 1 127 ? 5.639 7.780 5.727 1.00 95.75 127 GLN A CA 1
ATOM 1003 C C . GLN A 1 127 ? 4.241 7.478 6.281 1.00 95.75 127 GLN A C 1
ATOM 1005 O O . GLN A 1 127 ? 3.442 8.394 6.463 1.00 95.75 127 GLN A O 1
ATOM 1010 N N . VAL A 1 128 ? 3.954 6.217 6.621 1.00 95.00 128 VAL A N 1
ATOM 1011 C CA . VAL A 1 128 ? 2.656 5.814 7.189 1.00 95.00 128 VAL A CA 1
ATOM 1012 C C . VAL A 1 128 ? 2.373 6.532 8.511 1.00 95.00 128 VAL A C 1
ATOM 1014 O O . VAL A 1 128 ? 1.288 7.089 8.677 1.00 95.00 128 VAL A O 1
ATOM 1017 N N . ILE A 1 129 ? 3.353 6.600 9.418 1.00 93.06 129 ILE A N 1
ATOM 1018 C CA . ILE A 1 129 ? 3.208 7.308 10.700 1.00 93.06 129 ILE A CA 1
ATOM 1019 C C . ILE A 1 129 ? 2.876 8.789 10.473 1.00 93.06 129 ILE A C 1
ATOM 1021 O O . ILE A 1 129 ? 1.969 9.318 11.116 1.00 93.06 129 ILE A O 1
ATOM 1025 N N . GLY A 1 130 ? 3.564 9.448 9.536 1.00 92.62 130 GLY A N 1
ATOM 1026 C CA . GLY A 1 130 ? 3.312 10.853 9.202 1.00 92.62 130 GLY A CA 1
ATOM 1027 C C . GLY A 1 130 ? 1.953 11.109 8.540 1.00 92.62 130 GLY A C 1
ATOM 1028 O O . GLY A 1 130 ? 1.434 12.227 8.605 1.00 92.62 130 GLY A O 1
ATOM 1029 N N . LEU A 1 131 ? 1.357 10.086 7.923 1.00 93.38 131 LEU A N 1
ATOM 1030 C CA . LEU A 1 131 ? 0.094 10.199 7.199 1.00 93.38 131 LEU A CA 1
ATOM 1031 C C . LEU A 1 131 ? -1.142 9.869 8.031 1.00 93.38 131 LEU A C 1
ATOM 1033 O O . LEU A 1 131 ? -2.219 10.327 7.656 1.00 93.38 131 LEU A O 1
ATOM 1037 N N . PHE A 1 132 ? -1.031 9.152 9.154 1.00 89.81 132 PHE A N 1
ATOM 1038 C CA . PHE A 1 132 ? -2.197 8.815 9.986 1.00 89.81 132 PHE A CA 1
ATOM 1039 C C . PHE A 1 132 ? -3.115 10.006 10.335 1.00 89.81 132 PHE A C 1
ATOM 1041 O O . PHE A 1 132 ? -4.330 9.820 10.294 1.00 89.81 132 PHE A O 1
ATOM 1048 N N . PRO A 1 133 ? -2.613 11.229 10.606 1.00 88.00 133 PRO A N 1
ATOM 1049 C CA . PRO A 1 133 ? -3.474 12.390 10.861 1.00 88.00 133 PRO A CA 1
ATOM 1050 C C . PRO A 1 133 ? -4.223 12.928 9.627 1.00 88.00 133 PRO A C 1
ATOM 1052 O O . PRO A 1 133 ? -5.085 13.791 9.763 1.00 88.00 133 PRO A O 1
ATOM 1055 N N . GLN A 1 134 ? -3.865 12.481 8.421 1.00 89.44 134 GLN A N 1
ATOM 1056 C CA . GLN A 1 134 ? -4.296 13.049 7.135 1.00 89.44 134 GLN A CA 1
ATOM 1057 C C . GLN A 1 134 ? -5.104 12.060 6.281 1.00 89.44 134 GLN A C 1
ATOM 1059 O O . GLN A 1 134 ? -5.395 12.330 5.109 1.00 89.44 134 GLN A O 1
ATOM 1064 N N . VAL A 1 135 ? -5.445 10.899 6.839 1.00 91.38 135 VAL A N 1
ATOM 1065 C CA . VAL A 1 135 ? -6.128 9.818 6.125 1.00 91.38 135 VAL A CA 1
ATOM 1066 C C . VAL A 1 135 ? -7.402 9.388 6.821 1.00 91.38 135 VAL A C 1
ATOM 1068 O O . VAL A 1 135 ? -7.576 9.564 8.024 1.00 91.38 135 VAL A O 1
ATOM 1071 N N . LEU A 1 136 ? -8.310 8.819 6.037 1.00 90.19 136 LEU A N 1
ATOM 1072 C CA . LEU A 1 136 ? -9.517 8.197 6.555 1.00 90.19 136 LEU A CA 1
ATOM 1073 C C . LEU A 1 136 ? -9.170 6.898 7.290 1.00 90.19 136 LEU A C 1
ATOM 1075 O O . LEU A 1 136 ? -8.209 6.212 6.944 1.00 90.19 136 LEU A O 1
ATOM 1079 N N . ASP A 1 137 ? -10.013 6.478 8.233 1.00 88.56 137 ASP A N 1
ATOM 1080 C CA . ASP A 1 137 ? -9.792 5.220 8.961 1.00 88.56 137 ASP A CA 1
ATOM 1081 C C . ASP A 1 137 ? -9.673 4.013 8.016 1.00 88.56 137 ASP A C 1
ATOM 1083 O O . ASP A 1 137 ? -8.777 3.184 8.162 1.00 88.56 137 ASP A O 1
ATOM 1087 N N . SER A 1 138 ? -10.516 3.957 6.977 1.00 89.56 138 SER A N 1
ATOM 1088 C CA . SER A 1 138 ? -10.460 2.897 5.957 1.00 89.56 138 SER A CA 1
ATOM 1089 C C . SER A 1 138 ? -9.172 2.910 5.121 1.00 89.56 138 SER A C 1
ATOM 1091 O O . SER A 1 138 ? -8.751 1.869 4.620 1.00 89.56 138 SER A O 1
ATOM 1093 N N . GLU A 1 139 ? -8.529 4.068 4.984 1.00 94.56 139 GLU A N 1
ATOM 1094 C CA . GLU A 1 139 ? -7.236 4.221 4.315 1.00 94.56 139 GLU A CA 1
ATOM 1095 C C . GLU A 1 139 ? -6.092 3.784 5.234 1.00 94.56 139 GLU A C 1
ATOM 1097 O O . GLU A 1 139 ? -5.174 3.100 4.780 1.00 94.56 139 GLU A O 1
ATOM 1102 N N . GLY A 1 140 ? -6.191 4.091 6.532 1.00 94.19 140 GLY A N 1
ATOM 1103 C CA . GLY A 1 140 ? -5.260 3.618 7.557 1.00 94.19 140 GLY A CA 1
ATOM 1104 C C . GLY A 1 140 ? -5.166 2.091 7.595 1.00 94.19 140 GLY A C 1
ATOM 1105 O O . GLY A 1 140 ? -4.063 1.547 7.624 1.00 94.19 140 GLY A O 1
ATOM 1106 N N . VAL A 1 141 ? -6.296 1.382 7.479 1.00 94.25 141 VAL A N 1
ATOM 1107 C CA . VAL A 1 141 ? -6.305 -0.092 7.379 1.00 94.25 141 VAL A CA 1
ATOM 1108 C C . VAL A 1 141 ? -5.463 -0.579 6.193 1.00 94.25 141 VAL A C 1
ATOM 1110 O O . VAL A 1 141 ? -4.668 -1.503 6.341 1.00 94.25 141 VAL A O 1
ATOM 1113 N N . LEU A 1 142 ? -5.574 0.062 5.024 1.00 95.50 142 LEU A N 1
ATOM 1114 C CA . LEU A 1 142 ? -4.790 -0.312 3.840 1.00 95.50 142 LEU A CA 1
ATOM 1115 C C . LEU A 1 142 ? -3.289 -0.024 4.009 1.00 95.50 142 LEU A C 1
ATOM 1117 O O . LEU A 1 142 ? -2.466 -0.760 3.464 1.00 95.50 142 LEU A O 1
ATOM 1121 N N . MET A 1 143 ? -2.920 1.008 4.772 1.00 96.12 143 MET A N 1
ATOM 1122 C CA . MET A 1 143 ? -1.518 1.259 5.125 1.00 96.12 143 MET A CA 1
ATOM 1123 C C . MET A 1 143 ? -0.953 0.143 6.000 1.00 96.12 143 MET A C 1
ATOM 1125 O O . MET A 1 143 ? 0.137 -0.353 5.718 1.00 96.12 143 MET A O 1
ATOM 1129 N N . TYR A 1 144 ? -1.705 -0.304 7.010 1.00 95.94 144 TYR A N 1
ATOM 1130 C CA . TYR A 1 144 ? -1.316 -1.465 7.810 1.00 95.94 144 TYR A CA 1
ATOM 1131 C C . TYR A 1 144 ? -1.198 -2.726 6.950 1.00 95.94 144 TYR A C 1
ATOM 1133 O O . TYR A 1 144 ? -0.194 -3.429 7.047 1.00 95.94 144 TYR A O 1
ATOM 1141 N N . GLU A 1 145 ? -2.160 -2.985 6.056 1.00 95.50 145 GLU A N 1
ATOM 1142 C CA . GLU A 1 145 ? -2.080 -4.119 5.126 1.00 95.50 145 GLU A CA 1
ATOM 1143 C C . GLU A 1 145 ? -0.793 -4.084 4.286 1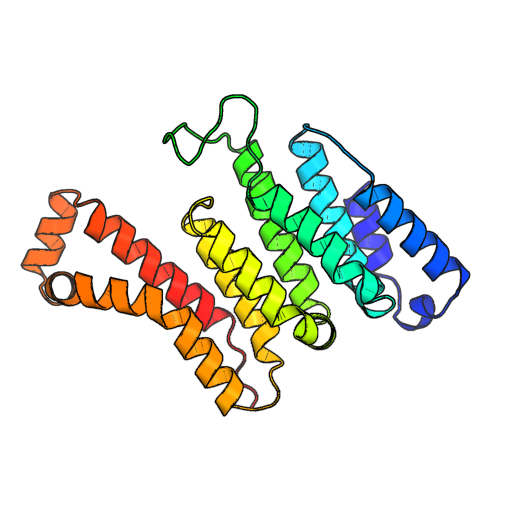.00 95.50 145 GLU A C 1
ATOM 1145 O O . GLU A 1 145 ? -0.130 -5.109 4.135 1.00 95.50 145 GLU A O 1
ATOM 1150 N N . MET A 1 146 ? -0.424 -2.915 3.751 1.00 96.81 146 MET A N 1
ATOM 1151 C CA . MET A 1 146 ? 0.805 -2.730 2.974 1.00 96.81 146 MET A CA 1
ATOM 1152 C C . MET A 1 146 ? 2.056 -3.048 3.800 1.00 96.81 146 MET A C 1
ATOM 1154 O O . MET A 1 146 ? 2.928 -3.774 3.324 1.00 96.81 146 MET A O 1
ATOM 1158 N N . LEU A 1 147 ? 2.143 -2.526 5.027 1.00 97.06 147 LEU A N 1
ATOM 1159 C CA . LEU A 1 147 ? 3.284 -2.764 5.912 1.00 97.06 147 LEU A CA 1
ATOM 1160 C C . LEU A 1 147 ? 3.443 -4.252 6.240 1.00 97.06 147 LEU A C 1
ATOM 1162 O O . LEU A 1 147 ? 4.553 -4.772 6.158 1.00 97.06 147 LEU A O 1
ATOM 1166 N N . VAL A 1 148 ? 2.337 -4.948 6.522 1.00 96.50 148 VAL A N 1
ATOM 1167 C CA . VAL A 1 148 ? 2.352 -6.392 6.809 1.00 96.50 148 VAL A CA 1
ATOM 1168 C C . VAL A 1 148 ? 2.794 -7.206 5.591 1.00 96.50 148 VAL A C 1
ATOM 1170 O O . VAL A 1 148 ? 3.571 -8.149 5.723 1.00 96.50 148 VAL A O 1
ATOM 1173 N N . VAL A 1 149 ? 2.354 -6.830 4.383 1.00 96.19 149 VAL A N 1
ATOM 1174 C CA . VAL A 1 149 ? 2.782 -7.501 3.140 1.00 96.19 149 VAL A CA 1
ATOM 1175 C C . VAL A 1 149 ? 4.305 -7.491 2.997 1.00 96.19 149 VAL A C 1
ATOM 1177 O O . VAL A 1 149 ? 4.879 -8.511 2.617 1.00 96.19 149 VAL A O 1
ATOM 1180 N N . VAL A 1 150 ? 4.957 -6.372 3.317 1.00 96.56 150 VAL A N 1
ATOM 1181 C CA . VAL A 1 150 ? 6.422 -6.260 3.261 1.00 96.56 150 VAL A CA 1
ATOM 1182 C C . VAL A 1 150 ? 7.073 -6.972 4.448 1.00 96.56 150 VAL A C 1
ATOM 1184 O O . VAL A 1 150 ? 8.036 -7.712 4.257 1.00 96.56 150 VAL A O 1
ATOM 1187 N N . SER A 1 151 ? 6.539 -6.812 5.663 1.00 96.50 151 SER A N 1
ATOM 1188 C CA . SER A 1 151 ? 7.130 -7.394 6.874 1.00 96.50 151 SER A CA 1
ATOM 1189 C C . SER A 1 151 ? 7.107 -8.921 6.885 1.00 96.50 151 SER A C 1
ATOM 1191 O O . SER A 1 151 ? 7.952 -9.527 7.532 1.00 96.50 151 SER A O 1
ATOM 1193 N N . ASN A 1 152 ? 6.205 -9.564 6.136 1.00 95.62 152 ASN A N 1
ATOM 1194 C CA . ASN A 1 152 ? 6.224 -11.019 5.940 1.00 95.62 152 ASN A CA 1
ATOM 1195 C C . ASN A 1 152 ? 7.572 -11.538 5.403 1.00 95.62 152 ASN A C 1
ATOM 1197 O O . ASN A 1 152 ? 7.886 -12.709 5.599 1.00 95.62 152 ASN A O 1
ATOM 1201 N N . SER A 1 153 ? 8.350 -10.683 4.728 1.00 95.44 153 SER A N 1
ATOM 1202 C CA . SER A 1 153 ? 9.684 -10.994 4.200 1.00 95.44 153 SER A CA 1
ATOM 1203 C C . SER A 1 153 ? 10.830 -10.780 5.195 1.00 95.44 153 SER A C 1
ATOM 1205 O O . SER A 1 153 ? 11.978 -11.027 4.828 1.00 95.44 153 SER A O 1
ATOM 1207 N N . LEU A 1 154 ? 10.561 -10.323 6.425 1.00 95.62 154 LEU A N 1
ATOM 1208 C CA . LEU A 1 154 ? 11.583 -10.273 7.475 1.00 95.62 154 LEU A CA 1
ATOM 1209 C C . LEU A 1 154 ? 12.120 -11.693 7.750 1.00 95.62 154 LEU A C 1
ATOM 1211 O O . LEU A 1 154 ? 11.333 -12.646 7.780 1.00 95.62 154 LEU A O 1
ATOM 1215 N N . PRO A 1 155 ? 13.444 -11.849 7.917 1.00 92.88 155 PRO A N 1
ATOM 1216 C CA . PRO A 1 155 ? 14.102 -13.151 7.897 1.00 92.88 155 PRO A CA 1
ATOM 1217 C C . PRO A 1 155 ? 13.736 -14.058 9.074 1.00 92.88 155 PRO A C 1
ATOM 1219 O O . PRO A 1 155 ? 13.703 -15.276 8.896 1.00 92.88 155 PRO A O 1
ATOM 1222 N N . THR A 1 156 ? 13.466 -13.508 10.260 1.00 94.44 156 THR A N 1
ATOM 1223 C CA . THR A 1 156 ? 13.210 -14.310 11.467 1.00 94.44 156 THR A CA 1
ATOM 1224 C C . THR A 1 156 ? 11.764 -14.200 11.944 1.00 94.44 156 THR A C 1
ATOM 1226 O O . THR A 1 156 ? 11.012 -13.295 11.570 1.00 94.44 156 THR A O 1
ATOM 1229 N N . PHE A 1 157 ? 11.321 -15.171 12.745 1.00 93.38 157 PHE A N 1
ATOM 1230 C CA . PHE A 1 157 ? 10.012 -15.083 13.390 1.00 93.38 157 PHE A CA 1
ATOM 1231 C C . PHE A 1 157 ? 9.994 -13.946 14.414 1.00 93.38 157 PHE A C 1
ATOM 1233 O O . PHE A 1 157 ? 9.038 -13.182 14.444 1.00 93.38 157 PHE A O 1
ATOM 1240 N N . GLU A 1 158 ? 11.073 -13.788 15.173 1.00 96.12 158 GLU A N 1
ATOM 1241 C CA . GLU A 1 158 ? 11.223 -12.794 16.231 1.00 96.12 158 GLU A CA 1
ATOM 1242 C C . GLU A 1 158 ? 11.132 -11.366 15.678 1.00 96.12 158 GLU A C 1
ATOM 1244 O O . GLU A 1 158 ? 10.454 -10.517 16.253 1.00 96.12 158 GLU A O 1
ATOM 1249 N N . GLU A 1 159 ? 11.749 -11.095 14.523 1.00 95.50 159 GLU A N 1
ATOM 1250 C CA . GLU A 1 159 ? 11.639 -9.791 13.860 1.00 95.50 159 GLU A CA 1
ATOM 1251 C C . GLU A 1 159 ? 10.223 -9.534 13.336 1.00 95.50 159 GLU A C 1
ATOM 1253 O O . GLU A 1 159 ? 9.706 -8.421 13.466 1.00 95.50 159 GLU A O 1
ATOM 1258 N N . ARG A 1 160 ? 9.569 -10.560 12.772 1.00 95.25 160 ARG A N 1
ATOM 1259 C CA . ARG A 1 160 ? 8.170 -10.466 12.328 1.00 95.25 160 ARG A CA 1
ATOM 1260 C C . ARG A 1 160 ? 7.242 -10.212 13.508 1.00 95.25 160 ARG A C 1
ATOM 1262 O O . ARG A 1 160 ? 6.407 -9.316 13.433 1.00 95.25 160 ARG A O 1
ATOM 1269 N N . GLU A 1 161 ? 7.401 -10.956 14.594 1.00 95.44 161 GLU A N 1
ATOM 1270 C CA . GLU A 1 161 ? 6.621 -10.802 15.817 1.00 95.44 161 GLU A CA 1
ATOM 1271 C C . GLU A 1 161 ? 6.803 -9.403 16.410 1.00 95.44 161 GLU A C 1
ATOM 1273 O O . GLU A 1 161 ? 5.808 -8.716 16.642 1.00 95.44 161 GLU A O 1
ATOM 1278 N N . ALA A 1 162 ? 8.045 -8.940 16.576 1.00 96.75 162 ALA A N 1
ATOM 1279 C CA . ALA A 1 162 ? 8.339 -7.604 17.089 1.00 96.75 162 ALA A CA 1
ATOM 1280 C C . ALA A 1 162 ? 7.712 -6.505 16.215 1.00 96.75 162 ALA A C 1
ATOM 1282 O O . ALA A 1 162 ? 7.131 -5.547 16.731 1.00 96.75 162 ALA A O 1
ATOM 1283 N N . PHE A 1 163 ? 7.760 -6.662 14.888 1.00 96.81 163 PHE A N 1
ATOM 1284 C CA . PHE A 1 163 ? 7.115 -5.729 13.968 1.00 96.81 163 PHE A CA 1
ATOM 1285 C C . PHE A 1 163 ? 5.589 -5.723 14.128 1.00 96.81 163 PHE A C 1
ATOM 1287 O O . PHE A 1 163 ? 4.982 -4.653 14.222 1.00 96.81 163 PHE A O 1
ATOM 1294 N N . ILE A 1 164 ? 4.957 -6.901 14.197 1.00 96.12 164 ILE A N 1
ATOM 1295 C CA . ILE A 1 164 ? 3.507 -7.015 14.404 1.00 96.12 164 ILE A CA 1
ATOM 1296 C C . ILE A 1 164 ? 3.101 -6.415 15.756 1.00 96.12 164 ILE A C 1
ATOM 1298 O O . ILE A 1 164 ? 2.127 -5.660 15.813 1.00 96.12 164 ILE A O 1
ATOM 1302 N N . GLN A 1 165 ? 3.858 -6.670 16.826 1.00 96.00 165 GLN A N 1
ATOM 1303 C CA . GLN A 1 165 ? 3.642 -6.053 18.139 1.00 96.00 165 GLN A CA 1
ATOM 1304 C C . GLN A 1 165 ? 3.705 -4.522 18.048 1.00 96.00 165 GLN A C 1
ATOM 1306 O O . GLN A 1 165 ? 2.824 -3.834 18.564 1.00 96.00 165 GLN A O 1
ATOM 1311 N N . GLN A 1 166 ? 4.689 -3.978 17.328 1.00 95.50 166 GLN A N 1
ATOM 1312 C CA . GLN A 1 166 ? 4.836 -2.534 17.162 1.00 95.50 166 GLN A CA 1
ATOM 1313 C C . GLN A 1 166 ? 3.634 -1.907 16.440 1.00 95.50 166 GLN A C 1
ATOM 1315 O O . GLN A 1 166 ? 3.079 -0.915 16.915 1.00 95.50 166 GLN A O 1
ATOM 1320 N N . ILE A 1 167 ? 3.207 -2.465 15.302 1.00 94.62 167 ILE A N 1
ATOM 1321 C CA . ILE A 1 167 ? 2.113 -1.873 14.512 1.00 94.62 167 ILE A CA 1
ATOM 1322 C C . ILE A 1 167 ? 0.733 -2.081 15.155 1.00 94.62 167 ILE A C 1
ATOM 1324 O O . ILE A 1 167 ? -0.175 -1.284 14.918 1.00 94.62 167 ILE A O 1
ATOM 1328 N N . THR A 1 168 ? 0.565 -3.121 15.980 1.00 94.75 168 THR A N 1
ATOM 1329 C CA . THR A 1 168 ? -0.695 -3.397 16.696 1.00 94.75 168 THR A CA 1
ATOM 1330 C C . THR A 1 168 ? -0.815 -2.645 18.018 1.00 94.75 168 THR A C 1
ATOM 1332 O O . THR A 1 168 ? -1.930 -2.510 18.521 1.00 94.75 168 THR A O 1
ATOM 1335 N N . ALA A 1 169 ? 0.277 -2.086 18.551 1.00 94.44 169 ALA A N 1
ATOM 1336 C CA . ALA A 1 169 ? 0.289 -1.405 19.844 1.00 94.44 169 ALA A CA 1
ATOM 1337 C C . ALA A 1 169 ? -0.773 -0.296 19.960 1.00 94.44 169 ALA A C 1
ATOM 1339 O O . ALA A 1 169 ? -1.539 -0.277 20.921 1.00 94.44 169 ALA A O 1
ATOM 1340 N N . ALA A 1 170 ? -0.870 0.601 18.972 1.00 91.81 170 ALA A N 1
ATOM 1341 C CA . ALA A 1 170 ? -1.838 1.701 19.014 1.00 91.81 170 ALA A CA 1
ATOM 1342 C C . ALA A 1 170 ? -3.308 1.226 18.893 1.00 91.81 170 ALA A C 1
ATOM 1344 O O . ALA A 1 170 ? -4.114 1.605 19.748 1.00 91.81 170 ALA A O 1
ATOM 1345 N N . PRO A 1 171 ? -3.683 0.364 17.922 1.00 92.25 171 PRO A N 1
ATOM 1346 C CA . PRO A 1 171 ? -5.020 -0.238 17.891 1.00 92.25 171 PRO A CA 1
ATOM 1347 C C . PRO A 1 171 ? -5.397 -0.994 19.175 1.00 92.25 171 PRO A C 1
ATOM 1349 O O . PRO A 1 171 ? -6.544 -0.920 19.615 1.00 92.25 171 PRO A O 1
ATOM 1352 N N . LEU A 1 172 ? -4.448 -1.700 19.801 1.00 93.38 172 LEU A N 1
ATOM 1353 C CA . LEU A 1 172 ? -4.687 -2.440 21.045 1.00 93.38 172 LEU A CA 1
ATOM 1354 C C . LEU A 1 172 ? -4.822 -1.527 22.268 1.00 93.38 172 LEU A C 1
ATOM 1356 O O . LEU A 1 172 ? -5.640 -1.808 23.144 1.00 93.38 172 LEU A O 1
ATOM 1360 N N . ALA A 1 173 ? -4.084 -0.418 22.326 1.00 93.31 173 ALA A N 1
ATOM 1361 C CA . ALA A 1 173 ? -4.292 0.598 23.355 1.00 93.31 173 ALA A CA 1
ATOM 1362 C C . ALA A 1 173 ? -5.720 1.162 23.268 1.00 93.31 173 ALA A C 1
ATOM 1364 O O . ALA A 1 173 ? -6.452 1.150 24.255 1.00 93.31 173 ALA A O 1
ATOM 1365 N N . GLN A 1 174 ? -6.169 1.511 22.056 1.00 90.75 174 GLN A N 1
ATOM 1366 C CA . GLN A 1 174 ? -7.538 1.977 21.826 1.00 90.75 174 GLN A CA 1
ATOM 1367 C C . GLN A 1 174 ? -8.589 0.911 22.193 1.00 90.75 174 GLN A C 1
ATOM 1369 O O . GLN A 1 174 ? -9.629 1.236 22.764 1.00 90.75 174 GLN A O 1
ATOM 1374 N N . TRP A 1 175 ? -8.333 -0.370 21.900 1.00 92.44 175 TRP A N 1
ATOM 1375 C CA . TRP A 1 175 ? -9.191 -1.474 22.353 1.00 92.44 175 TRP A CA 1
ATOM 1376 C C . TRP A 1 175 ? -9.291 -1.545 23.880 1.00 92.44 175 TRP A C 1
ATOM 1378 O O . TRP A 1 175 ? -10.373 -1.741 24.438 1.00 92.44 175 TRP A O 1
ATOM 1388 N N . THR A 1 176 ? -8.155 -1.387 24.558 1.00 91.62 176 THR A N 1
ATOM 1389 C CA . THR A 1 176 ? -8.058 -1.467 26.018 1.00 91.62 176 THR A CA 1
ATOM 1390 C C . THR A 1 176 ? -8.916 -0.385 26.672 1.00 91.62 176 THR A C 1
ATOM 1392 O O . THR A 1 176 ? -9.708 -0.696 27.562 1.00 91.62 176 THR A O 1
ATOM 1395 N N . ASP A 1 177 ? -8.885 0.840 26.145 1.00 89.94 177 ASP A N 1
ATOM 1396 C CA . ASP A 1 177 ? -9.726 1.949 26.617 1.00 89.94 177 ASP A CA 1
ATOM 1397 C C . ASP A 1 177 ? -11.232 1.656 26.475 1.00 89.94 177 ASP A C 1
ATOM 1399 O O . ASP A 1 177 ? -12.044 2.078 27.300 1.00 89.94 177 ASP A O 1
ATOM 1403 N N . MET A 1 178 ? -11.622 0.886 25.454 1.00 91.25 178 MET A N 1
ATOM 1404 C CA . MET A 1 178 ? -13.017 0.492 25.204 1.00 91.25 178 MET A CA 1
ATOM 1405 C C . MET A 1 178 ? -13.430 -0.804 25.921 1.00 91.25 178 MET A C 1
ATOM 1407 O O . MET A 1 178 ? -14.622 -1.128 25.961 1.00 91.25 178 MET A O 1
ATOM 1411 N N . THR A 1 179 ? -12.486 -1.539 26.520 1.00 90.69 179 THR A N 1
ATOM 1412 C CA . THR A 1 179 ? -12.720 -2.846 27.166 1.00 90.69 179 THR A CA 1
ATOM 1413 C C . THR A 1 179 ? -13.852 -2.823 28.206 1.00 90.69 179 THR A C 1
ATOM 1415 O O . THR A 1 179 ? -14.702 -3.718 28.170 1.00 90.69 179 THR A O 1
ATOM 1418 N N . PRO A 1 180 ? -13.974 -1.806 29.085 1.00 90.50 180 PRO A N 1
ATOM 1419 C CA . PRO A 1 180 ? -15.064 -1.743 30.066 1.00 90.50 180 PRO A CA 1
ATOM 1420 C C . PRO A 1 180 ? -16.469 -1.634 29.458 1.00 90.50 180 PRO A C 1
ATOM 1422 O O . PRO A 1 180 ? -17.455 -1.885 30.154 1.00 90.50 180 PRO A O 1
ATOM 1425 N N . ILE A 1 181 ? -16.564 -1.206 28.195 1.00 89.19 181 ILE A N 1
ATOM 1426 C CA . ILE A 1 181 ? -17.823 -1.017 27.469 1.00 89.19 181 ILE A CA 1
ATOM 1427 C C . ILE A 1 181 ? -18.175 -2.296 26.712 1.00 89.19 181 ILE A C 1
ATOM 1429 O O . ILE A 1 181 ? -19.284 -2.797 26.858 1.00 89.19 181 ILE A O 1
ATOM 1433 N N . VAL A 1 182 ? -17.226 -2.874 25.967 1.00 88.62 182 VAL A N 1
ATOM 1434 C CA . VAL A 1 182 ? -17.474 -4.088 25.160 1.00 88.62 182 VAL A CA 1
ATOM 1435 C C . VAL A 1 182 ? -17.686 -5.354 25.985 1.00 88.62 182 VAL A C 1
ATOM 1437 O O . VAL A 1 182 ? -18.245 -6.322 25.480 1.00 88.62 182 VAL A O 1
ATOM 1440 N N . THR A 1 183 ? -17.256 -5.363 27.247 1.00 92.56 183 THR A N 1
ATOM 1441 C CA . THR A 1 183 ? -17.425 -6.508 28.159 1.00 92.56 183 THR A CA 1
ATOM 1442 C C . THR A 1 183 ? -18.773 -6.524 28.884 1.00 92.56 183 THR A C 1
ATOM 1444 O O . THR A 1 183 ? -19.082 -7.496 29.568 1.00 92.56 183 THR A O 1
ATOM 1447 N N . SER A 1 184 ? -19.599 -5.481 28.740 1.00 94.31 184 SER A N 1
ATOM 1448 C CA . SER A 1 184 ? -20.912 -5.374 29.382 1.00 94.31 184 SER A CA 1
ATOM 1449 C C . SER A 1 184 ? -21.996 -5.150 28.336 1.00 94.31 184 SER A C 1
ATOM 1451 O O . SER A 1 184 ? -21.998 -4.134 27.645 1.00 94.31 184 SER A O 1
ATOM 1453 N N . GLN A 1 185 ? -22.948 -6.084 28.256 1.00 93.56 185 GLN A N 1
ATOM 1454 C CA . GLN A 1 185 ? -24.070 -5.998 27.322 1.00 93.56 185 GLN A CA 1
ATOM 1455 C C . GLN A 1 185 ? -24.852 -4.689 27.496 1.00 93.56 185 GLN A C 1
ATOM 1457 O O . GLN A 1 185 ? -25.053 -3.977 26.518 1.00 93.56 185 GLN A O 1
ATOM 1462 N N . ASP A 1 186 ? -25.220 -4.336 28.730 1.00 94.62 186 ASP A N 1
ATOM 1463 C CA . ASP A 1 186 ? -25.996 -3.122 29.008 1.00 94.62 186 ASP A CA 1
ATOM 1464 C C . ASP A 1 186 ? -25.240 -1.851 28.602 1.00 94.62 186 ASP A C 1
ATOM 1466 O O . ASP A 1 186 ? -25.805 -0.968 27.956 1.00 94.62 186 ASP A O 1
ATOM 1470 N N . LYS A 1 187 ? -23.940 -1.764 28.922 1.00 92.19 187 LYS A N 1
ATOM 1471 C CA . LYS A 1 187 ? -23.115 -0.602 28.552 1.00 92.19 187 LYS A CA 1
ATOM 1472 C C . LYS A 1 187 ? -22.928 -0.492 27.045 1.00 92.19 187 LYS A C 1
ATOM 1474 O O . LYS A 1 187 ? -22.948 0.619 26.519 1.00 92.19 187 LYS A O 1
ATOM 1479 N N . LEU A 1 188 ? -22.743 -1.618 26.359 1.00 91.25 188 LEU A N 1
ATOM 1480 C CA . LEU A 1 188 ? -22.605 -1.642 24.910 1.00 91.25 188 LEU A CA 1
ATOM 1481 C C . LEU A 1 188 ? -23.913 -1.229 24.231 1.00 91.25 188 LEU A C 1
ATOM 1483 O O . LEU A 1 188 ? -23.886 -0.336 23.391 1.00 91.25 188 LEU A O 1
ATOM 1487 N N . VAL A 1 189 ? -25.049 -1.816 24.620 1.00 93.69 189 VAL A N 1
ATOM 1488 C CA . VAL A 1 189 ? -26.372 -1.450 24.085 1.00 93.69 189 VAL A CA 1
ATOM 1489 C C . VAL A 1 189 ? -26.639 0.033 24.315 1.00 93.69 189 VAL A C 1
ATOM 1491 O O . VAL A 1 189 ? -26.953 0.744 23.365 1.00 93.69 189 VAL A O 1
ATOM 1494 N N . HIS A 1 190 ? -26.395 0.531 25.527 1.00 93.19 190 HIS A N 1
ATOM 1495 C CA . HIS A 1 190 ? -26.553 1.949 25.828 1.00 93.19 190 HIS A CA 1
ATOM 1496 C C . HIS A 1 190 ? -25.653 2.839 24.955 1.00 93.19 190 HIS A C 1
ATOM 1498 O O . HIS A 1 190 ? -26.109 3.853 24.428 1.00 93.19 190 HIS A O 1
ATOM 1504 N N . ALA A 1 191 ? -24.386 2.468 24.746 1.00 90.62 191 ALA A N 1
ATOM 1505 C CA . ALA A 1 191 ? -23.474 3.215 23.876 1.00 90.62 191 ALA A CA 1
ATOM 1506 C C . ALA A 1 191 ? -23.922 3.218 22.401 1.00 90.62 191 ALA A C 1
ATOM 1508 O O . ALA A 1 191 ? -23.730 4.219 21.707 1.00 90.62 191 ALA A O 1
ATOM 1509 N N . LEU A 1 192 ? -24.524 2.122 21.926 1.00 90.12 192 LEU A N 1
ATOM 1510 C CA . LEU A 1 192 ? -25.072 2.010 20.572 1.00 90.12 192 LEU A CA 1
ATOM 1511 C C . LEU A 1 192 ? -26.342 2.854 20.404 1.00 90.12 192 LEU A C 1
ATOM 1513 O O . LEU A 1 192 ? -26.435 3.617 19.445 1.00 90.12 192 LEU A O 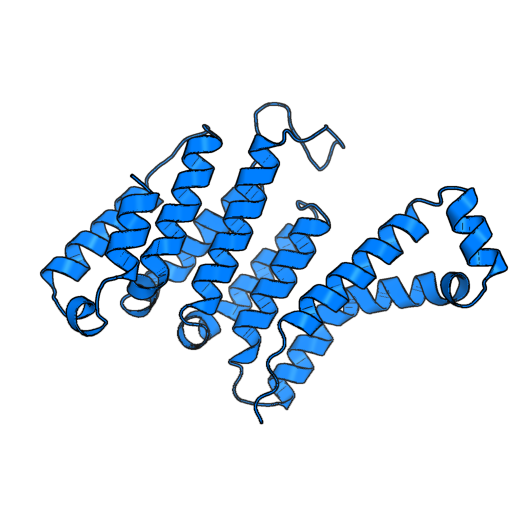1
ATOM 1517 N N . GLU A 1 193 ? -27.285 2.761 21.345 1.00 93.75 193 GLU A N 1
ATOM 1518 C CA . GLU A 1 193 ? -28.544 3.521 21.328 1.00 93.75 193 GLU A CA 1
ATOM 1519 C C . GLU A 1 193 ? -28.314 5.029 21.458 1.00 93.75 193 GLU A C 1
ATOM 1521 O O . GLU A 1 193 ? -29.008 5.828 20.834 1.00 93.75 193 GLU A O 1
ATOM 1526 N N . THR A 1 194 ? -27.302 5.429 22.229 1.00 92.62 194 THR A N 1
ATOM 1527 C CA . THR A 1 194 ? -26.911 6.840 22.376 1.00 92.62 194 THR A CA 1
ATOM 1528 C C . THR A 1 194 ? -26.023 7.348 21.240 1.00 92.62 194 THR A C 1
ATOM 1530 O O . THR A 1 194 ? -25.606 8.505 21.273 1.00 92.62 194 THR A O 1
ATOM 1533 N N . HIS A 1 195 ? -25.722 6.515 20.235 1.00 87.88 195 HIS A N 1
ATOM 1534 C CA . HIS A 1 195 ? -24.811 6.838 19.135 1.00 87.88 195 HIS A CA 1
ATOM 1535 C C . HIS A 1 195 ? -23.479 7.435 19.618 1.00 87.88 195 HIS A C 1
ATOM 1537 O O . HIS A 1 195 ? -22.978 8.409 19.050 1.00 87.88 195 HIS A O 1
ATOM 1543 N N . ASN A 1 196 ? -22.888 6.858 20.671 1.00 88.00 196 ASN A N 1
ATOM 1544 C CA . ASN A 1 196 ? -21.603 7.314 21.190 1.00 88.00 196 ASN A CA 1
ATOM 1545 C C . ASN A 1 196 ? -20.511 7.118 20.123 1.00 88.00 196 ASN A C 1
ATOM 1547 O O . ASN A 1 196 ? -19.965 6.025 19.960 1.00 88.00 196 ASN A O 1
ATOM 1551 N N . ALA A 1 197 ? -20.202 8.193 19.394 1.00 81.44 197 ALA A N 1
ATOM 1552 C CA . ALA A 1 197 ? -19.306 8.184 18.243 1.00 81.44 197 ALA A CA 1
ATOM 1553 C C . ALA A 1 197 ? -17.922 7.614 18.584 1.00 81.44 197 ALA A C 1
ATOM 1555 O O . ALA A 1 197 ? -17.371 6.837 17.807 1.00 81.44 197 ALA A O 1
ATOM 1556 N N . THR A 1 198 ? -17.390 7.931 19.765 1.00 82.12 198 THR A N 1
ATOM 1557 C CA . THR A 1 198 ? -16.084 7.441 20.223 1.00 82.12 198 THR A CA 1
ATOM 1558 C C . THR A 1 198 ? -16.055 5.920 20.313 1.00 82.12 198 THR A C 1
ATOM 1560 O O . THR A 1 198 ? -15.096 5.293 19.868 1.00 82.12 198 THR A O 1
ATOM 1563 N N . VAL A 1 199 ? -17.124 5.319 20.839 1.00 84.44 199 VAL A N 1
ATOM 1564 C CA . VAL A 1 199 ? -17.242 3.863 20.981 1.00 84.44 199 VAL A CA 1
ATOM 1565 C C . VAL A 1 199 ? -17.550 3.221 19.634 1.00 84.44 199 VAL A C 1
ATOM 1567 O O . VAL A 1 199 ? -16.856 2.300 19.223 1.00 84.44 199 VAL A O 1
ATOM 1570 N N . VAL A 1 200 ? -18.557 3.712 18.911 1.00 84.00 200 VAL A N 1
ATOM 1571 C CA . VAL A 1 200 ? -19.008 3.093 17.655 1.00 84.00 200 VAL A CA 1
ATOM 1572 C C . VAL A 1 200 ? -17.914 3.138 16.587 1.00 84.00 200 VAL A C 1
ATOM 1574 O O . VAL A 1 200 ? -17.560 2.102 16.019 1.00 84.00 200 VAL A O 1
ATOM 1577 N N . PHE A 1 201 ? -17.341 4.318 16.333 1.00 85.88 201 PHE A N 1
ATOM 1578 C CA . PHE A 1 201 ? -16.266 4.452 15.350 1.00 85.88 201 PHE A CA 1
ATOM 1579 C C . PHE A 1 201 ? -14.961 3.849 15.860 1.00 85.88 201 PHE A C 1
ATOM 1581 O O . PHE A 1 201 ? -14.245 3.227 15.078 1.00 85.88 201 PHE A O 1
ATOM 1588 N N . GLY A 1 202 ? -14.676 3.959 17.161 1.00 89.12 202 GLY A N 1
ATOM 1589 C CA . GLY A 1 202 ? -13.499 3.340 17.762 1.00 89.12 202 GLY A CA 1
ATOM 1590 C C . GLY A 1 202 ? -13.491 1.822 17.596 1.00 89.12 202 GLY A C 1
ATOM 1591 O O . GLY A 1 202 ? -12.496 1.263 17.136 1.00 89.12 202 GLY A O 1
ATOM 1592 N N . LEU A 1 203 ? -14.614 1.154 17.877 1.00 89.75 203 LEU A N 1
ATOM 1593 C CA . LEU A 1 203 ? -14.750 -0.293 17.711 1.00 89.75 203 LEU A CA 1
ATOM 1594 C C . LEU A 1 203 ? -14.584 -0.714 16.261 1.00 89.75 203 LEU A C 1
ATOM 1596 O O . LEU A 1 203 ? -13.793 -1.613 15.972 1.00 89.75 203 LEU A O 1
ATOM 1600 N N . LEU A 1 204 ? -15.288 -0.045 15.346 1.00 90.25 204 LEU A N 1
ATOM 1601 C CA . LEU A 1 204 ? -15.175 -0.336 13.922 1.00 90.25 204 LEU A CA 1
ATOM 1602 C C . LEU A 1 204 ? -13.724 -0.182 13.449 1.00 90.25 204 LEU A C 1
ATOM 1604 O O . LEU A 1 204 ? -13.196 -1.070 12.777 1.00 90.25 204 LEU A O 1
ATOM 1608 N N . LYS A 1 205 ? -13.062 0.914 13.829 1.00 91.19 205 LYS A N 1
ATOM 1609 C CA . LYS A 1 205 ? -11.674 1.208 13.463 1.00 91.19 205 LYS A CA 1
ATOM 1610 C C . LYS A 1 205 ? -10.708 0.142 13.970 1.00 91.19 205 LYS A C 1
ATOM 1612 O O . LYS A 1 205 ? -9.920 -0.384 13.184 1.00 91.19 205 LYS A O 1
ATOM 1617 N N . VAL A 1 206 ? -10.774 -0.207 15.253 1.00 93.50 206 VAL A N 1
ATOM 1618 C CA . VAL A 1 206 ? -9.878 -1.210 15.844 1.00 93.50 206 VAL A CA 1
ATOM 1619 C C . VAL A 1 206 ? -10.105 -2.579 15.210 1.00 93.50 206 VAL A C 1
ATOM 1621 O O . VAL A 1 206 ? -9.149 -3.198 14.744 1.00 93.50 206 VAL A O 1
ATOM 1624 N N . LEU A 1 207 ? -11.357 -3.036 15.125 1.00 93.75 207 LEU A N 1
ATOM 1625 C CA . LEU A 1 207 ? -11.681 -4.355 14.578 1.00 93.75 207 LEU A CA 1
ATOM 1626 C C . LEU A 1 207 ? -11.270 -4.481 13.110 1.00 93.75 207 LEU A C 1
ATOM 1628 O O . LEU A 1 207 ? -10.671 -5.483 12.723 1.00 93.75 207 LEU A O 1
ATOM 1632 N N . THR A 1 208 ? -11.542 -3.460 12.293 1.00 94.31 208 THR A N 1
ATOM 1633 C CA . THR A 1 208 ? -11.147 -3.469 10.874 1.00 94.31 208 THR A CA 1
ATOM 1634 C C . THR A 1 208 ? -9.633 -3.405 10.695 1.00 94.31 208 THR A C 1
ATOM 1636 O O . THR A 1 208 ? -9.107 -4.079 9.810 1.00 94.31 208 THR A O 1
ATOM 1639 N N . THR A 1 209 ? -8.921 -2.676 11.560 1.00 94.62 209 THR A N 1
ATOM 1640 C CA . THR A 1 209 ? -7.451 -2.616 11.550 1.00 94.62 209 THR A CA 1
ATOM 1641 C C . THR A 1 209 ? -6.834 -3.960 11.922 1.00 94.62 209 THR A C 1
ATOM 1643 O O . THR A 1 209 ? -6.015 -4.484 11.167 1.00 94.62 209 THR A O 1
ATOM 1646 N N . LEU A 1 210 ? -7.259 -4.560 13.039 1.00 95.25 210 LEU A N 1
ATOM 1647 C CA . LEU A 1 210 ? -6.766 -5.869 13.477 1.00 95.25 210 LEU A CA 1
ATOM 1648 C C . LEU A 1 210 ? -7.093 -6.963 12.453 1.00 95.25 210 LEU A C 1
ATOM 1650 O O . LEU A 1 210 ? -6.234 -7.787 12.147 1.00 95.25 210 LEU A O 1
ATOM 1654 N N . TYR A 1 211 ? -8.292 -6.932 11.864 1.00 95.06 211 TYR A N 1
ATOM 1655 C CA . TYR A 1 211 ? -8.656 -7.822 10.762 1.00 95.06 211 TYR A CA 1
ATOM 1656 C C . TYR A 1 211 ? -7.744 -7.634 9.542 1.00 95.06 211 TYR A C 1
ATOM 1658 O O . TYR A 1 211 ? -7.260 -8.621 8.989 1.00 95.06 211 TYR A O 1
ATOM 1666 N N . GLY A 1 212 ? -7.484 -6.388 9.127 1.00 93.06 212 GLY A N 1
ATOM 1667 C CA . GLY A 1 212 ? -6.600 -6.080 8.000 1.00 93.06 212 GLY A CA 1
ATOM 1668 C C . GLY A 1 212 ? -5.181 -6.610 8.211 1.00 93.06 212 GLY A C 1
ATOM 1669 O O . GLY A 1 212 ? -4.625 -7.247 7.315 1.00 93.06 212 GLY A O 1
ATOM 1670 N N . ILE A 1 213 ? -4.634 -6.429 9.418 1.00 94.56 213 ILE A N 1
ATOM 1671 C CA . ILE A 1 213 ? -3.331 -6.979 9.817 1.00 94.56 213 ILE A CA 1
ATOM 1672 C C . ILE A 1 213 ? -3.363 -8.510 9.751 1.00 94.56 213 ILE A C 1
ATOM 1674 O O . ILE A 1 213 ? -2.590 -9.108 9.002 1.00 94.56 213 ILE A O 1
ATOM 1678 N N . ALA A 1 214 ? -4.296 -9.146 10.465 1.00 94.00 214 ALA A N 1
ATOM 1679 C CA . ALA A 1 214 ? -4.391 -10.603 10.557 1.00 94.00 214 ALA A CA 1
ATOM 1680 C C . ALA A 1 214 ? -4.559 -11.272 9.183 1.00 94.00 214 ALA A C 1
ATOM 1682 O O . ALA A 1 214 ? -3.910 -12.273 8.892 1.00 94.00 214 ALA A O 1
ATOM 1683 N N . LYS A 1 215 ? -5.373 -10.683 8.302 1.00 94.00 215 LYS A N 1
ATOM 1684 C CA . LYS A 1 215 ? -5.608 -11.163 6.932 1.00 94.00 215 LYS A CA 1
ATOM 1685 C C . LYS A 1 215 ? -4.336 -11.204 6.076 1.00 94.00 215 LYS A C 1
ATOM 1687 O O . LYS A 1 215 ? -4.288 -11.957 5.102 1.00 94.00 215 LYS A O 1
ATOM 1692 N N . ARG A 1 216 ? -3.349 -10.349 6.359 1.00 92.88 216 ARG A N 1
ATOM 1693 C CA . ARG A 1 216 ? -2.134 -10.201 5.543 1.00 92.88 216 ARG A CA 1
ATOM 1694 C C . ARG A 1 216 ? -0.927 -10.942 6.093 1.00 92.88 216 ARG A C 1
ATOM 1696 O O . ARG A 1 216 ? 0.025 -11.113 5.333 1.00 92.88 216 ARG A O 1
ATOM 1703 N N . ILE A 1 217 ? -0.961 -11.390 7.345 1.00 92.31 217 ILE A N 1
ATOM 1704 C CA . ILE A 1 217 ? 0.106 -12.213 7.917 1.00 92.31 217 ILE A CA 1
ATOM 1705 C C . ILE A 1 217 ? 0.160 -13.540 7.157 1.00 92.31 217 ILE A C 1
ATOM 1707 O O . ILE A 1 217 ? -0.841 -14.244 7.028 1.00 92.31 217 ILE A O 1
ATOM 1711 N N . GLN A 1 218 ? 1.339 -13.879 6.645 1.00 88.06 218 GLN A N 1
ATOM 1712 C CA . GLN A 1 218 ? 1.594 -15.188 6.057 1.00 88.06 218 GLN A CA 1
ATOM 1713 C C . GLN A 1 218 ? 2.220 -16.091 7.117 1.00 88.06 218 GLN A C 1
ATOM 1715 O O . GLN A 1 218 ? 3.290 -15.793 7.642 1.00 88.06 218 GLN A O 1
ATOM 1720 N N . VAL A 1 219 ? 1.563 -17.210 7.416 1.00 72.44 219 VAL A N 1
ATOM 1721 C CA . VAL A 1 219 ? 2.161 -18.272 8.227 1.00 72.44 219 VAL A CA 1
ATOM 1722 C C . VAL A 1 219 ? 3.041 -19.090 7.290 1.00 72.44 219 VAL A C 1
ATOM 1724 O O . VAL A 1 219 ? 2.531 -19.808 6.430 1.00 72.44 219 VAL A O 1
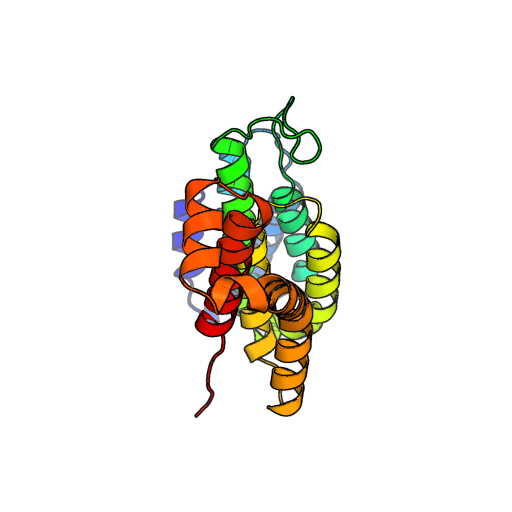ATOM 1727 N N . THR A 1 220 ? 4.358 -18.923 7.385 1.00 60.59 220 THR A N 1
ATOM 1728 C CA . THR A 1 220 ? 5.285 -19.852 6.729 1.00 60.59 220 THR A CA 1
ATOM 1729 C C . THR A 1 220 ? 5.181 -21.189 7.476 1.00 60.59 220 THR A C 1
ATOM 1731 O O . THR A 1 220 ? 5.328 -21.160 8.698 1.00 60.59 220 THR A O 1
ATOM 1734 N N . PRO A 1 221 ? 4.843 -22.309 6.808 1.00 45.53 221 PRO A N 1
ATOM 1735 C CA . PRO A 1 221 ? 4.811 -23.625 7.445 1.00 45.53 221 PRO A CA 1
ATOM 1736 C C . PRO A 1 221 ? 6.199 -24.085 7.901 1.00 45.53 221 PRO A C 1
ATOM 1738 O O . PRO A 1 221 ? 7.202 -23.624 7.306 1.00 45.53 221 PRO A O 1
#

Radius of gyration: 19.79 Å; chains: 1; bounding box: 47×47×55 Å

Sequence (221 aa):
MASLVDCLVKSLPEVVYETPALRHHLGLSVELLLAYHTRDPWLLFRHCLCLSSLSKYYMRDPTLYPRVFDRLFGLIVFCEPGESIAHGSPMRPTSTNVRRRALASLISICHAGPLHVLPYLPMLCTQVIGLFPQVLDSEGVLMYEMLVVVSNSLPTFEEREAFIQQITAAPLAQWTDMTPIVTSQDKLVHALETHNATVVFGLLKVLTTLYGIAKRIQVTP

Organism: Aphanomyces astaci (NCBI:txid112090)

InterPro domains:
  IPR011989 Armadillo-like helical [G3DSA:1.25.10.10] (1-221)
  IPR016024 Armadillo-type fold [SSF48371] (30-209)
  IPR045478 Exportin-5, C-terminal domain [PF19273] (22-213)